Protein AF-A0A9R0RYX0-F1 (afdb_monomer_lite)

Foldseek 3Di:
DDDDDPPDVVPVVPVPPVVVVPDDDDDDDDPDPDDPDDPDDDPDDDDDDDDDDPDDPVPVVVVVVVVVVVVVVVVVVVVLVVLVVPADPPPCPVPPQDSVNSVVRSVVVVVVVVVVVVVVVVVVVVVVVVVPDPDDPQDFDWDWDDPDPPDIDIDTHDDDDDPDDPVVNVVVVVVVVVVVVVVD

Secondary structure (DSSP, 8-state):
--------TTTTTTTTTSTTTSS---------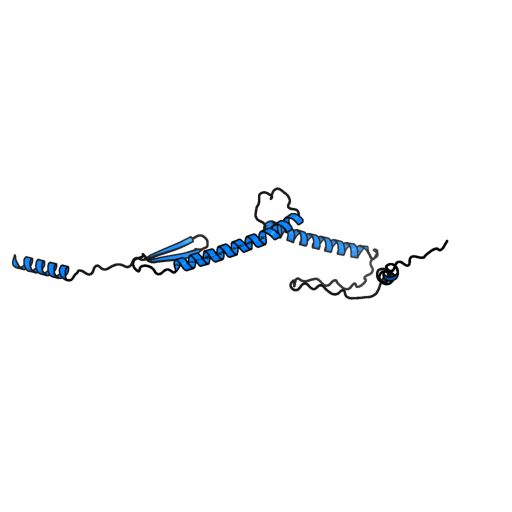---S-------PPPP------SS-TTHHHHHHHHHHHHHHHHHHHHHHHHHHHTS---TTTTS---HHHHHHHHHHHHHHHHHHHHHHHHHHHHHHHHHT----TTSPEEEEEE-SSS-EEEEEE------PPPHHHHHHHHHHHHHHHT--

Radius of gyration: 43.05 Å; chains: 1; bounding box: 119×83×94 Å

InterPro domains:
  IPR011598 Myc-type, basic helix-loop-helix (bHLH) domain [PF00010] (61-114)
  IPR011598 Myc-type, basic helix-loop-helix (bHLH) domain [PS50888] (60-113)
  IPR011598 Myc-type, basic helix-loop-helix (bHLH) domain [SM00353] (66-119)
  IPR015660 Achaete-scute transcription factor-related [PTHR13935] (50-147)
  IPR036638 Helix-loop-helix DNA-binding domain superfamily [G3DSA:4.10.280.10] (57-135)
  IPR036638 Helix-loop-helix DNA-binding domain superfamily [SSF47459] (59-130)

Structure (mmCIF, N/CA/C/O backbone):
data_AF-A0A9R0RYX0-F1
#
_entry.id   AF-A0A9R0RYX0-F1
#
loop_
_atom_site.group_PDB
_atom_site.id
_atom_site.type_symbol
_atom_site.label_atom_id
_atom_site.label_alt_id
_atom_site.label_comp_id
_atom_site.label_asym_id
_atom_site.label_entity_id
_atom_site.label_seq_id
_atom_site.pdbx_PDB_ins_code
_atom_site.Cartn_x
_atom_site.Cartn_y
_atom_site.Cartn_z
_atom_site.occupancy
_atom_site.B_iso_or_equiv
_atom_site.auth_seq_id
_atom_site.auth_comp_id
_atom_site.auth_asym_id
_atom_site.auth_atom_id
_atom_site.pdbx_PDB_model_num
ATOM 1 N N . MET A 1 1 ? 55.960 50.492 -19.011 1.00 41.28 1 MET A N 1
ATOM 2 C CA . MET A 1 1 ? 54.736 49.664 -19.014 1.00 41.28 1 MET A CA 1
ATOM 3 C C . MET A 1 1 ? 55.105 48.362 -18.349 1.00 41.28 1 MET A C 1
ATOM 5 O O . MET A 1 1 ? 55.819 47.564 -18.938 1.00 41.28 1 MET A O 1
ATOM 9 N N . GLU A 1 2 ? 54.746 48.237 -17.078 1.00 40.69 2 GLU A N 1
ATOM 10 C CA . GLU A 1 2 ? 55.125 47.101 -16.244 1.00 40.69 2 GLU A CA 1
ATOM 11 C C . GLU A 1 2 ? 54.042 46.033 -16.394 1.00 40.69 2 GLU A C 1
ATOM 13 O O . GLU A 1 2 ? 52.893 46.254 -16.011 1.00 40.69 2 GLU A O 1
ATOM 18 N N . HIS A 1 3 ? 54.379 44.903 -17.014 1.00 45.31 3 HIS A N 1
ATOM 19 C CA . HIS A 1 3 ? 53.477 43.760 -17.102 1.00 45.31 3 HIS A CA 1
ATOM 20 C C . HIS A 1 3 ? 53.563 42.966 -15.798 1.00 45.31 3 HIS A C 1
ATOM 22 O O . HIS A 1 3 ? 54.451 42.138 -15.609 1.00 45.31 3 HIS A O 1
ATOM 28 N N . GLN A 1 4 ? 52.633 43.253 -14.887 1.00 47.88 4 GLN A N 1
ATOM 29 C CA . GLN A 1 4 ? 52.365 42.429 -13.716 1.00 47.88 4 GLN A CA 1
ATOM 30 C C . GLN A 1 4 ? 51.809 41.078 -14.182 1.00 47.88 4 GLN A C 1
ATOM 32 O O . GLN A 1 4 ? 50.722 41.006 -14.754 1.00 47.88 4 GLN A O 1
ATOM 37 N N . MET A 1 5 ? 52.562 40.005 -13.948 1.00 51.47 5 MET A N 1
ATOM 38 C CA . MET A 1 5 ? 52.057 38.641 -14.073 1.00 51.47 5 MET A CA 1
ATOM 39 C C . MET A 1 5 ? 51.224 38.349 -12.825 1.00 51.47 5 MET A C 1
ATOM 41 O O . MET A 1 5 ? 51.759 38.199 -11.727 1.00 51.47 5 MET A O 1
ATOM 45 N N . PHE A 1 6 ? 49.904 38.333 -12.986 1.00 42.59 6 PHE A N 1
ATOM 46 C CA . PHE A 1 6 ? 48.982 37.851 -11.967 1.00 42.59 6 PHE A CA 1
ATOM 47 C C . PHE A 1 6 ? 49.182 36.337 -11.835 1.00 42.59 6 PHE A C 1
ATOM 49 O O . PHE A 1 6 ? 48.687 35.560 -12.649 1.00 42.59 6 PHE A O 1
ATOM 56 N N . ASN A 1 7 ? 49.976 35.922 -10.845 1.00 53.38 7 ASN A N 1
ATOM 57 C CA . ASN A 1 7 ? 50.070 34.521 -10.457 1.00 53.38 7 ASN A CA 1
ATOM 58 C C . ASN A 1 7 ? 48.759 34.131 -9.778 1.00 53.38 7 ASN A C 1
ATOM 60 O O . ASN A 1 7 ? 48.522 34.469 -8.619 1.00 53.38 7 ASN A O 1
ATOM 64 N N . ASP A 1 8 ? 47.918 33.433 -10.529 1.00 51.06 8 ASP A N 1
ATOM 65 C CA . ASP A 1 8 ? 46.639 32.930 -10.063 1.00 51.06 8 ASP A CA 1
ATOM 66 C C . ASP A 1 8 ? 46.871 31.661 -9.205 1.00 51.06 8 ASP A C 1
ATOM 68 O O . ASP A 1 8 ? 47.335 30.636 -9.731 1.00 51.06 8 ASP A O 1
ATOM 72 N N . PRO A 1 9 ? 46.616 31.702 -7.881 1.00 54.12 9 PRO A N 1
ATOM 73 C CA . PRO A 1 9 ? 46.997 30.644 -6.940 1.00 54.12 9 PRO A CA 1
ATOM 74 C C . PRO A 1 9 ? 46.233 29.326 -7.138 1.00 54.12 9 PRO A C 1
ATOM 76 O O . PRO A 1 9 ? 46.619 28.307 -6.566 1.00 54.12 9 PRO A O 1
ATOM 79 N N . PHE A 1 10 ? 45.182 29.309 -7.962 1.00 45.06 10 PHE A N 1
ATOM 80 C CA . PHE A 1 10 ? 44.429 28.092 -8.277 1.00 45.06 10 PHE A CA 1
ATOM 81 C C . PHE A 1 10 ? 45.037 27.254 -9.413 1.00 45.06 10 PHE A C 1
ATOM 83 O O . PHE A 1 10 ? 44.746 26.063 -9.509 1.00 45.06 10 PHE A O 1
ATOM 90 N N . THR A 1 11 ? 45.915 27.824 -10.244 1.00 48.94 11 THR A N 1
ATOM 91 C CA . THR A 1 11 ? 46.444 27.125 -11.435 1.00 48.94 11 THR A CA 1
ATOM 92 C C . THR A 1 11 ? 47.544 26.115 -11.097 1.00 48.94 11 THR A C 1
ATOM 94 O O . THR A 1 11 ? 47.605 25.044 -11.697 1.00 48.94 11 THR A O 1
ATOM 97 N N . SER A 1 12 ? 48.357 26.389 -10.070 1.00 50.50 12 SER A N 1
ATOM 98 C CA . SER A 1 12 ? 49.410 25.467 -9.611 1.00 50.50 12 SER A CA 1
ATOM 99 C C . SER A 1 12 ? 48.878 24.222 -8.897 1.00 50.50 12 SER A C 1
ATOM 101 O O . SER A 1 12 ? 49.604 23.239 -8.780 1.00 50.50 12 SER A O 1
ATOM 103 N N . SER A 1 13 ? 47.628 24.232 -8.421 1.00 48.66 13 SER A N 1
ATOM 104 C CA . SER A 1 13 ? 47.093 23.135 -7.600 1.00 48.66 13 SER A CA 1
ATOM 105 C C . SER A 1 13 ? 46.387 22.041 -8.408 1.00 48.66 13 SER A C 1
ATOM 107 O O . SER A 1 13 ? 46.170 20.946 -7.898 1.00 48.66 13 SER A O 1
ATOM 109 N N . MET A 1 14 ? 46.050 22.291 -9.680 1.00 46.88 14 MET A N 1
ATOM 110 C CA . MET A 1 14 ? 45.387 21.279 -10.517 1.00 46.88 14 MET A CA 1
ATOM 111 C C . MET A 1 14 ? 46.364 20.404 -11.311 1.00 46.88 14 MET A C 1
ATOM 113 O O . MET A 1 14 ? 46.010 19.308 -11.724 1.00 46.88 14 MET A O 1
ATOM 117 N N . SER A 1 15 ? 47.626 20.808 -11.474 1.00 48.34 15 SER A N 1
ATOM 118 C CA . SER A 1 15 ? 48.524 20.137 -12.426 1.00 48.34 15 SER A CA 1
ATOM 119 C C . SER A 1 15 ? 49.103 18.787 -11.965 1.00 48.34 15 SER A C 1
ATOM 121 O O . SER A 1 15 ? 49.769 18.134 -12.766 1.00 48.34 15 SER A O 1
ATOM 123 N N . SER A 1 16 ? 48.869 18.340 -10.724 1.00 47.84 16 SER A N 1
ATOM 124 C CA . SER A 1 16 ? 49.380 17.041 -10.243 1.00 47.84 16 SER A CA 1
ATOM 125 C C . SER A 1 16 ? 48.327 15.932 -10.152 1.00 47.84 16 SER A C 1
ATOM 127 O O . SER A 1 16 ? 48.709 14.767 -10.147 1.00 47.84 16 SER A O 1
ATOM 129 N N . LEU A 1 17 ? 47.030 16.257 -10.080 1.00 45.34 17 LEU A N 1
ATOM 130 C CA . LEU A 1 17 ? 45.965 15.254 -9.902 1.00 45.34 17 LEU A CA 1
ATOM 131 C C . LEU A 1 17 ? 45.403 14.742 -11.244 1.00 45.34 17 LEU A C 1
ATOM 133 O O . LEU A 1 17 ? 44.879 13.638 -11.329 1.00 45.34 17 LEU A O 1
ATOM 137 N N . GLU A 1 18 ? 45.531 15.527 -12.313 1.00 45.84 18 GLU A N 1
ATOM 138 C CA . GLU A 1 18 ? 44.918 15.222 -13.616 1.00 45.84 18 GLU A CA 1
ATOM 139 C C . GLU A 1 18 ? 45.795 14.266 -14.451 1.00 45.84 18 GLU A C 1
ATOM 141 O O . GLU A 1 18 ? 45.296 13.512 -15.289 1.00 45.84 18 GLU A O 1
ATOM 146 N N . ALA A 1 19 ? 47.112 14.261 -14.200 1.00 47.19 19 ALA A N 1
ATOM 147 C CA . ALA A 1 19 ? 48.083 13.432 -14.918 1.00 47.19 19 ALA A CA 1
ATOM 148 C C . ALA A 1 19 ? 47.943 11.926 -14.608 1.00 47.19 19 ALA A C 1
ATOM 150 O O . ALA A 1 19 ? 48.331 11.093 -15.432 1.00 47.19 19 ALA A O 1
ATOM 151 N N . GLU A 1 20 ? 47.340 11.567 -13.469 1.00 44.31 20 GLU A N 1
ATOM 152 C CA . GLU A 1 20 ? 47.044 10.171 -13.117 1.00 44.31 20 GLU A CA 1
ATOM 153 C C . GLU A 1 20 ? 45.761 9.634 -13.766 1.00 44.31 20 GLU A C 1
ATOM 155 O O . GLU A 1 20 ? 45.603 8.423 -13.894 1.00 44.31 20 GLU A O 1
ATOM 160 N N . ILE A 1 21 ? 44.856 10.498 -14.233 1.00 55.09 21 ILE A N 1
ATOM 161 C CA . ILE A 1 21 ? 43.558 10.059 -14.773 1.00 55.09 21 ILE A CA 1
ATOM 162 C C . ILE A 1 21 ? 43.712 9.469 -16.188 1.00 55.09 21 ILE A C 1
ATOM 164 O O . ILE A 1 21 ? 42.946 8.588 -16.582 1.00 55.09 21 ILE A O 1
ATOM 168 N N . PHE A 1 22 ? 44.722 9.908 -16.949 1.00 46.97 22 PHE A N 1
ATOM 169 C CA . PHE A 1 22 ? 44.919 9.510 -18.351 1.00 46.97 22 PHE A CA 1
ATOM 170 C C . PHE A 1 22 ? 46.076 8.533 -18.607 1.00 46.97 22 PHE A C 1
ATOM 172 O O . PHE A 1 22 ? 46.208 8.045 -19.731 1.00 46.97 22 PHE A O 1
ATOM 179 N N . SER A 1 23 ? 46.876 8.180 -17.597 1.00 45.31 23 SER A N 1
ATOM 180 C CA . SER A 1 23 ? 47.930 7.169 -17.748 1.00 45.31 23 SER A CA 1
ATOM 181 C C . SER A 1 23 ? 47.460 5.826 -17.206 1.00 45.31 23 SER A C 1
ATOM 183 O O . SER A 1 23 ? 47.411 5.589 -16.003 1.00 45.31 23 SER A O 1
ATOM 185 N N . GLY A 1 24 ? 47.091 4.932 -18.121 1.00 50.88 24 GLY A N 1
ATOM 186 C CA . GLY A 1 24 ? 46.691 3.573 -17.791 1.00 50.88 24 GLY A CA 1
ATOM 187 C C . GLY A 1 24 ? 47.757 2.830 -16.985 1.00 50.88 24 GLY A C 1
ATOM 188 O O . GLY A 1 24 ? 48.879 2.649 -17.449 1.00 50.88 24 GLY A O 1
ATOM 189 N N . GLY A 1 25 ? 47.343 2.323 -15.822 1.00 49.47 25 GLY A N 1
ATOM 190 C CA . GLY A 1 25 ? 47.952 1.158 -15.191 1.00 49.47 25 GLY A CA 1
ATOM 191 C C . GLY A 1 25 ? 48.514 1.372 -13.795 1.00 49.47 25 GLY A C 1
ATOM 192 O O . GLY A 1 25 ? 49.714 1.245 -13.648 1.00 49.47 25 GLY A O 1
ATOM 193 N N . HIS A 1 26 ? 47.672 1.558 -12.773 1.00 44.25 26 HIS A N 1
ATOM 194 C CA . HIS A 1 26 ? 47.984 1.124 -11.404 1.00 44.25 26 HIS A CA 1
ATOM 195 C C . HIS A 1 26 ? 46.709 0.624 -10.711 1.00 44.25 26 HIS A C 1
ATOM 197 O O . HIS A 1 26 ? 45.669 1.281 -10.698 1.00 44.25 26 HIS A O 1
ATOM 203 N N . HIS A 1 27 ? 46.782 -0.599 -10.191 1.00 51.25 27 HIS A N 1
ATOM 204 C CA . HIS A 1 27 ? 45.708 -1.274 -9.477 1.00 51.25 27 HIS A CA 1
ATOM 205 C C . HIS A 1 27 ? 45.549 -0.663 -8.080 1.00 51.25 27 HIS A C 1
ATOM 207 O O . HIS A 1 27 ? 46.349 -0.944 -7.194 1.00 51.25 27 HIS A O 1
ATOM 213 N N . HIS A 1 28 ? 44.492 0.119 -7.868 1.00 38.66 28 HIS A N 1
ATOM 214 C CA . HIS A 1 28 ? 44.010 0.474 -6.534 1.00 38.66 28 HIS A CA 1
ATOM 215 C C . HIS A 1 28 ? 42.587 -0.075 -6.372 1.00 38.66 28 HIS A C 1
ATOM 217 O O . HIS A 1 28 ? 41.728 0.227 -7.206 1.00 38.66 28 HIS A O 1
ATOM 223 N N . PRO A 1 29 ? 42.305 -0.906 -5.353 1.00 43.12 29 PRO A N 1
ATOM 224 C CA . PRO A 1 29 ? 40.941 -1.318 -5.075 1.00 43.12 29 PRO A CA 1
ATOM 225 C C . PRO A 1 29 ? 40.184 -0.108 -4.519 1.00 43.12 29 PRO A C 1
ATOM 227 O O . PRO A 1 29 ? 40.604 0.512 -3.543 1.00 43.12 29 PRO A O 1
ATOM 230 N N . ALA A 1 30 ? 39.083 0.250 -5.176 1.00 43.28 30 ALA A N 1
ATOM 231 C CA . ALA A 1 30 ? 38.177 1.287 -4.707 1.00 43.28 30 ALA A CA 1
ATOM 232 C C . ALA A 1 30 ? 37.659 0.942 -3.295 1.00 43.28 30 ALA A C 1
ATOM 234 O O . ALA A 1 30 ? 37.354 -0.227 -3.037 1.00 43.28 30 ALA A O 1
ATOM 235 N N . PRO A 1 31 ? 37.524 1.919 -2.378 1.00 40.12 31 PRO A N 1
ATOM 236 C CA . PRO A 1 31 ? 36.899 1.672 -1.091 1.00 40.12 31 PRO A CA 1
ATOM 237 C C . PRO A 1 31 ? 35.408 1.416 -1.324 1.00 40.12 31 PRO A C 1
ATOM 239 O O . PRO A 1 31 ? 34.649 2.305 -1.711 1.00 40.12 31 PRO A O 1
ATOM 242 N N . SER A 1 32 ? 35.006 0.166 -1.128 1.00 46.47 32 SER A N 1
ATOM 243 C CA . SER A 1 32 ? 33.622 -0.282 -1.179 1.00 46.47 32 SER A CA 1
ATOM 244 C C . SER A 1 32 ? 32.768 0.532 -0.206 1.00 46.47 32 SER A C 1
ATOM 246 O O . SER A 1 32 ? 32.893 0.390 1.009 1.00 46.47 32 SER A O 1
ATOM 248 N N . LEU A 1 33 ? 31.856 1.353 -0.732 1.00 41.62 33 LEU A N 1
ATOM 249 C CA . LEU A 1 33 ? 30.698 1.838 0.019 1.00 41.62 33 LEU A CA 1
ATOM 250 C C . LEU A 1 33 ? 29.750 0.650 0.224 1.00 41.62 33 LEU A C 1
ATOM 252 O O . LEU A 1 33 ? 28.809 0.429 -0.536 1.00 41.62 33 LEU A O 1
ATOM 256 N N . GLN A 1 34 ? 30.072 -0.169 1.221 1.00 38.75 34 GLN A N 1
ATOM 257 C CA . GLN A 1 34 ? 29.279 -1.314 1.634 1.00 38.75 34 GLN A CA 1
ATOM 258 C C . GLN A 1 34 ? 28.070 -0.811 2.429 1.00 38.75 34 GLN A C 1
ATOM 260 O O . GLN A 1 34 ? 28.174 -0.496 3.612 1.00 38.75 34 GLN A O 1
ATOM 265 N N . TRP A 1 35 ? 26.915 -0.728 1.772 1.00 37.59 35 TRP A N 1
ATOM 266 C CA . TRP A 1 35 ? 25.634 -0.642 2.468 1.00 37.59 35 TRP A CA 1
ATOM 267 C C . TRP A 1 35 ? 25.397 -1.972 3.205 1.00 37.59 35 TRP A C 1
ATOM 269 O O . TRP A 1 35 ? 25.430 -3.021 2.557 1.00 37.59 35 TRP A O 1
ATOM 279 N N . PRO A 1 36 ? 25.200 -1.987 4.536 1.00 39.97 36 PRO A N 1
ATOM 280 C CA . PRO A 1 36 ? 24.942 -3.231 5.251 1.00 39.97 36 PRO A CA 1
ATOM 281 C C . PRO A 1 36 ? 23.503 -3.690 4.980 1.00 39.97 36 PRO A C 1
ATOM 283 O O . PRO A 1 36 ? 22.567 -2.971 5.325 1.00 39.97 36 PRO A O 1
ATOM 286 N N . GLY A 1 37 ? 23.325 -4.883 4.399 1.00 45.28 37 GLY A N 1
ATOM 287 C CA . GLY A 1 37 ? 22.037 -5.596 4.432 1.00 45.28 37 GLY A CA 1
ATOM 288 C C . GLY A 1 37 ? 21.393 -5.988 3.098 1.00 45.28 37 GLY A C 1
ATOM 289 O O . GLY A 1 37 ? 20.169 -6.000 3.019 1.00 45.28 37 GLY A O 1
ATOM 290 N N . LEU A 1 38 ? 22.167 -6.312 2.058 1.00 44.72 38 LEU A N 1
ATOM 291 C CA . LEU A 1 38 ? 21.641 -7.054 0.904 1.00 44.72 38 LEU A CA 1
ATOM 292 C C . LEU A 1 38 ? 22.605 -8.173 0.500 1.00 44.72 38 LEU A C 1
ATOM 294 O O . LEU A 1 38 ? 23.417 -8.058 -0.413 1.00 44.72 38 LEU A O 1
ATOM 298 N N . ASP A 1 39 ? 22.506 -9.276 1.223 1.00 52.03 39 ASP A N 1
ATOM 299 C CA . ASP A 1 39 ? 22.948 -10.608 0.826 1.00 52.03 39 ASP A CA 1
ATOM 300 C C . ASP A 1 39 ? 22.077 -11.114 -0.331 1.00 52.03 39 ASP A C 1
ATOM 302 O O . ASP A 1 39 ? 21.159 -11.899 -0.142 1.00 52.03 39 ASP A O 1
ATOM 306 N N . HIS A 1 40 ? 22.327 -10.625 -1.545 1.00 59.97 40 HIS A N 1
ATOM 307 C CA . HIS A 1 40 ? 21.900 -11.292 -2.776 1.00 59.97 40 HIS A CA 1
ATOM 308 C C . HIS A 1 40 ? 23.110 -11.399 -3.699 1.00 59.97 40 HIS A C 1
ATOM 310 O O . HIS A 1 40 ? 23.794 -10.410 -3.964 1.00 59.97 40 HIS A O 1
ATOM 316 N N . ASP A 1 41 ? 23.380 -12.631 -4.121 1.00 48.91 41 ASP A N 1
ATOM 317 C CA . ASP A 1 41 ? 24.526 -13.090 -4.896 1.00 48.91 41 ASP A CA 1
ATOM 318 C C . ASP A 1 41 ? 24.954 -12.108 -5.994 1.00 48.91 41 ASP A C 1
ATOM 320 O O . ASP A 1 41 ? 24.404 -12.084 -7.095 1.00 48.91 41 ASP A O 1
ATOM 324 N N . ILE A 1 42 ? 25.985 -11.311 -5.706 1.00 55.94 42 ILE A N 1
ATOM 325 C CA . ILE A 1 42 ? 26.742 -10.594 -6.729 1.00 55.94 42 ILE A CA 1
ATOM 326 C C . ILE A 1 42 ? 27.628 -11.655 -7.393 1.00 55.94 42 ILE A C 1
ATOM 328 O O . ILE A 1 42 ? 28.559 -12.138 -6.741 1.00 55.94 42 ILE A O 1
ATOM 332 N N . PRO A 1 43 ? 27.405 -12.048 -8.663 1.00 48.53 43 PRO A N 1
ATOM 333 C CA . PRO A 1 43 ? 28.345 -12.926 -9.331 1.00 48.53 43 PRO A CA 1
ATOM 334 C C . PRO A 1 43 ? 29.632 -12.126 -9.523 1.00 48.53 43 PRO A C 1
ATOM 336 O O . PRO A 1 43 ? 29.671 -11.158 -10.287 1.00 48.53 43 PRO A O 1
ATOM 339 N N . ALA A 1 44 ? 30.680 -12.508 -8.794 1.00 54.81 44 ALA A N 1
ATOM 340 C CA . ALA A 1 44 ? 32.020 -11.989 -9.003 1.00 54.81 44 ALA A CA 1
ATOM 341 C C . ALA A 1 44 ? 32.374 -12.129 -10.492 1.00 54.81 44 ALA A C 1
ATOM 343 O O . ALA A 1 44 ? 32.274 -13.216 -11.067 1.00 54.81 44 ALA A O 1
ATOM 344 N N . ALA A 1 45 ? 32.748 -11.019 -11.130 1.00 53.31 45 ALA A N 1
ATOM 345 C CA . ALA A 1 45 ? 33.123 -11.012 -12.537 1.00 53.31 45 ALA A CA 1
ATOM 346 C C . ALA A 1 45 ? 34.262 -12.025 -12.782 1.00 53.31 45 ALA A C 1
ATOM 348 O O . ALA A 1 45 ? 35.242 -12.016 -12.030 1.00 53.31 45 ALA A O 1
ATOM 349 N N . PRO A 1 46 ? 34.180 -12.893 -13.810 1.00 51.56 46 PRO A N 1
ATOM 350 C CA . PRO A 1 46 ? 35.237 -13.858 -14.065 1.00 51.56 46 PRO A CA 1
ATOM 351 C C . PRO A 1 46 ? 36.504 -13.121 -14.510 1.00 51.56 46 PRO A C 1
ATOM 353 O O . PRO A 1 46 ? 36.479 -12.306 -15.437 1.00 51.56 46 PRO A O 1
ATOM 356 N N . ALA A 1 47 ? 37.614 -13.414 -13.829 1.00 52.34 47 ALA A N 1
ATOM 357 C CA . ALA A 1 47 ? 38.944 -12.965 -14.209 1.00 52.34 47 ALA A CA 1
ATOM 358 C C . ALA A 1 47 ? 39.220 -13.361 -15.669 1.00 52.34 47 ALA A C 1
ATOM 360 O O . ALA A 1 47 ? 39.119 -14.529 -16.042 1.00 52.34 47 ALA A O 1
ATOM 361 N N . ALA A 1 48 ? 39.527 -12.366 -16.500 1.00 46.47 48 ALA A N 1
ATOM 362 C CA . ALA A 1 48 ? 39.702 -12.520 -17.935 1.00 46.47 48 ALA A CA 1
ATOM 363 C C . ALA A 1 48 ? 40.896 -13.432 -18.266 1.00 46.47 48 ALA A C 1
ATOM 365 O O . ALA A 1 48 ? 42.051 -13.026 -18.148 1.00 46.47 48 ALA A O 1
ATOM 366 N N . ASN A 1 49 ? 40.624 -14.642 -18.748 1.00 54.00 49 ASN A N 1
ATOM 367 C CA . ASN A 1 49 ? 41.577 -15.449 -19.497 1.00 54.00 49 ASN A CA 1
ATOM 368 C C . ASN A 1 49 ? 41.373 -15.194 -21.001 1.00 54.00 49 ASN A C 1
ATOM 370 O O . ASN A 1 49 ? 40.345 -15.522 -21.589 1.00 54.00 49 ASN A O 1
ATOM 374 N N . ASN A 1 50 ? 42.367 -14.552 -21.620 1.00 53.91 50 ASN A N 1
ATOM 375 C CA . ASN A 1 50 ? 42.403 -14.254 -23.051 1.00 53.91 50 ASN A CA 1
ATOM 376 C C . ASN A 1 50 ? 42.381 -15.552 -23.877 1.00 53.91 50 ASN A C 1
ATOM 378 O O . ASN A 1 50 ? 43.402 -16.226 -24.002 1.00 53.91 50 ASN A O 1
ATOM 382 N N . ALA A 1 51 ? 41.244 -15.849 -24.506 1.00 42.59 51 ALA A N 1
ATOM 383 C CA . ALA A 1 51 ? 41.163 -16.774 -25.628 1.00 42.59 51 ALA A CA 1
ATOM 384 C C . ALA A 1 51 ? 40.960 -15.976 -26.923 1.00 42.59 51 ALA A C 1
ATOM 386 O O . ALA A 1 51 ? 39.942 -15.316 -27.137 1.00 42.59 51 ALA A O 1
ATOM 387 N N . THR A 1 52 ? 41.989 -16.025 -27.761 1.00 53.25 52 THR A N 1
ATOM 388 C CA . THR A 1 52 ? 42.079 -15.477 -29.112 1.00 53.25 52 THR A CA 1
ATOM 389 C C . THR A 1 52 ? 40.873 -15.876 -29.966 1.00 53.25 52 THR A C 1
ATOM 391 O O . THR A 1 52 ? 40.749 -17.023 -30.381 1.00 53.25 52 THR A O 1
ATOM 394 N N . SER A 1 53 ? 40.016 -14.911 -30.296 1.00 46.34 53 SER A N 1
ATOM 395 C CA . SER A 1 53 ? 39.208 -14.959 -31.515 1.00 46.34 53 SER A CA 1
ATOM 396 C C . SER A 1 53 ? 39.145 -13.563 -32.129 1.00 46.34 53 SER A C 1
ATOM 398 O O . SER A 1 53 ? 39.116 -12.543 -31.441 1.00 46.34 53 SER A O 1
ATOM 400 N N . SER A 1 54 ? 39.261 -13.533 -33.448 1.00 51.0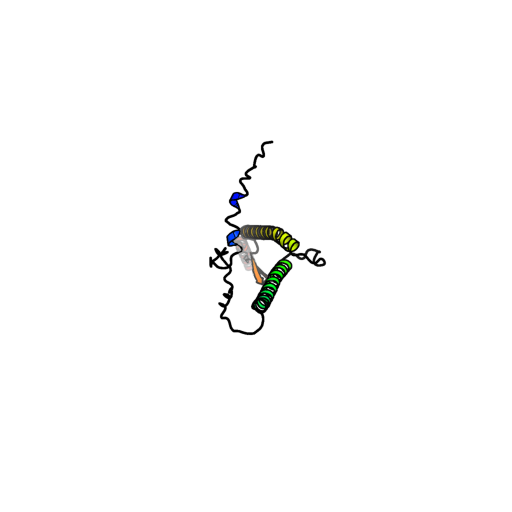6 54 SER A N 1
ATOM 401 C CA . SER A 1 54 ? 39.536 -12.382 -34.303 1.00 51.06 54 SER A CA 1
ATOM 402 C C . SER A 1 54 ? 38.352 -11.413 -34.409 1.00 51.06 54 SER A C 1
ATOM 404 O O . SER A 1 54 ? 37.690 -11.325 -35.440 1.00 51.06 54 SER A O 1
ATOM 406 N N . GLY A 1 55 ? 38.110 -10.655 -33.343 1.00 50.19 55 GLY A N 1
ATOM 407 C CA . GLY A 1 55 ? 37.210 -9.507 -33.304 1.00 50.19 55 GLY A CA 1
ATOM 408 C C . GLY A 1 55 ? 37.695 -8.549 -32.221 1.00 50.19 55 GLY A C 1
ATOM 409 O O . GLY A 1 55 ? 37.917 -8.963 -31.088 1.00 50.19 55 GLY A O 1
ATOM 410 N N . GLY A 1 56 ? 37.938 -7.282 -32.568 1.00 47.75 56 GLY A N 1
ATOM 411 C CA . GLY A 1 56 ? 38.675 -6.340 -31.718 1.00 47.75 56 GLY A CA 1
ATOM 412 C C . GLY A 1 56 ? 38.241 -6.334 -30.232 1.00 47.75 56 GLY A C 1
ATOM 413 O O . GLY A 1 56 ? 37.040 -6.379 -29.943 1.00 47.75 56 GLY A O 1
ATOM 414 N N . PRO A 1 57 ? 39.187 -6.206 -29.277 1.00 55.72 57 PRO A N 1
ATOM 415 C CA . PRO A 1 57 ? 39.008 -6.450 -27.830 1.00 55.72 57 PRO A CA 1
ATOM 416 C C . PRO A 1 57 ? 38.004 -5.534 -27.096 1.00 55.72 57 PRO A C 1
ATOM 418 O O . PRO A 1 57 ? 37.826 -5.641 -25.877 1.00 55.72 57 PRO A O 1
ATOM 421 N N . GLY A 1 58 ? 37.343 -4.625 -27.814 1.00 57.00 58 GLY A N 1
ATOM 422 C CA . GLY A 1 58 ? 36.257 -3.788 -27.313 1.00 57.00 58 GLY A CA 1
ATOM 423 C C . GLY A 1 58 ? 34.851 -4.302 -27.641 1.00 57.00 58 GLY A C 1
ATOM 424 O O . GLY A 1 58 ? 33.916 -3.895 -26.967 1.00 57.00 58 GLY A O 1
ATOM 425 N N . SER A 1 59 ? 34.659 -5.174 -28.639 1.00 56.97 59 SER A N 1
ATOM 426 C CA . SER A 1 59 ? 33.309 -5.544 -29.112 1.00 56.97 59 SER A CA 1
ATOM 427 C C . SER A 1 59 ? 32.600 -6.544 -28.186 1.00 56.97 59 SER A C 1
ATOM 429 O O . SER A 1 59 ? 31.474 -6.306 -27.751 1.00 56.97 59 SER A O 1
ATOM 431 N N . HIS A 1 60 ? 33.290 -7.615 -27.779 1.00 57.03 60 HIS A N 1
ATOM 432 C CA . HIS A 1 60 ? 32.722 -8.642 -26.892 1.00 57.03 60 HIS A CA 1
ATOM 433 C C . HIS A 1 60 ? 32.421 -8.109 -25.480 1.00 57.03 60 HIS A C 1
ATOM 435 O O . HIS A 1 60 ? 31.370 -8.411 -24.918 1.00 57.03 60 HIS A O 1
ATOM 441 N N . ARG A 1 61 ? 33.285 -7.230 -24.945 1.00 65.25 61 ARG A N 1
ATOM 442 C CA . ARG A 1 61 ? 33.037 -6.507 -23.682 1.00 65.25 61 ARG A CA 1
ATOM 443 C C . ARG A 1 61 ? 31.851 -5.543 -23.766 1.00 65.25 61 ARG A C 1
ATOM 445 O O . ARG A 1 61 ? 31.115 -5.396 -22.796 1.00 65.25 61 ARG A O 1
ATOM 452 N N . L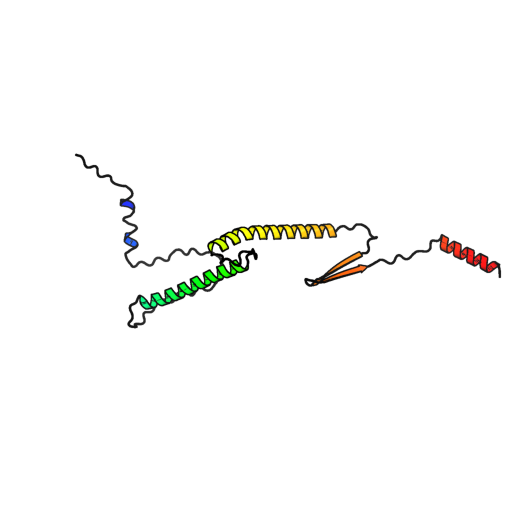YS A 1 62 ? 31.633 -4.898 -24.917 1.00 69.06 62 LYS A N 1
ATOM 453 C CA . LYS A 1 62 ? 30.473 -4.014 -25.129 1.00 69.06 62 LYS A CA 1
ATOM 454 C C . LYS A 1 62 ? 29.155 -4.788 -25.123 1.00 69.06 62 LYS A C 1
ATOM 456 O O . LYS A 1 62 ? 28.173 -4.290 -24.579 1.00 69.06 62 LYS A O 1
ATOM 461 N N . MET A 1 63 ? 29.123 -5.996 -25.691 1.00 69.25 63 MET A N 1
ATOM 462 C CA . MET A 1 63 ? 27.911 -6.825 -25.688 1.00 69.25 63 MET A CA 1
ATOM 463 C C . MET A 1 63 ? 27.534 -7.299 -24.279 1.00 69.25 63 MET A C 1
ATOM 465 O O . MET A 1 63 ? 26.370 -7.166 -23.902 1.00 69.25 63 MET A O 1
ATOM 469 N N . SER A 1 64 ? 28.495 -7.774 -23.478 1.00 84.50 64 SER A N 1
ATOM 470 C CA . SER A 1 64 ? 28.226 -8.201 -22.096 1.00 84.50 64 SER A CA 1
ATOM 471 C C . SER A 1 64 ? 27.812 -7.035 -21.193 1.00 84.50 64 SER A C 1
ATOM 473 O O . SER A 1 64 ? 26.828 -7.149 -20.466 1.00 84.50 64 SER A O 1
ATOM 475 N N . HIS A 1 65 ? 28.474 -5.879 -21.309 1.00 93.56 65 HIS A N 1
ATOM 476 C CA . HIS A 1 65 ? 28.072 -4.662 -20.598 1.00 93.56 65 HIS A CA 1
ATOM 477 C C . HIS A 1 65 ? 26.659 -4.207 -20.997 1.00 93.56 65 HIS A C 1
ATOM 479 O O . HIS A 1 65 ? 25.874 -3.775 -20.159 1.00 93.56 65 HIS A O 1
ATOM 485 N N . SER A 1 66 ? 26.305 -4.297 -22.283 1.00 93.62 66 SER A N 1
ATOM 486 C CA . SER A 1 66 ? 24.972 -3.917 -22.762 1.00 93.62 66 SER A CA 1
ATOM 487 C C . SER A 1 66 ? 23.869 -4.851 -22.256 1.00 93.62 66 SER A C 1
ATOM 489 O O . SER A 1 66 ? 22.757 -4.384 -22.018 1.00 93.62 66 SER A O 1
ATOM 491 N N . ALA A 1 67 ? 24.150 -6.147 -22.103 1.00 93.94 67 ALA A N 1
ATOM 492 C CA . ALA A 1 67 ? 23.220 -7.096 -21.493 1.00 93.94 67 ALA A CA 1
ATOM 493 C C . ALA A 1 67 ? 23.018 -6.782 -20.004 1.00 93.94 67 ALA A C 1
ATOM 495 O O . ALA A 1 67 ? 21.888 -6.553 -19.584 1.00 93.94 67 ALA A O 1
ATOM 496 N N . TYR A 1 68 ? 24.117 -6.635 -19.260 1.00 95.25 68 TYR A N 1
ATOM 497 C CA . TYR A 1 68 ? 24.085 -6.278 -17.842 1.00 95.25 68 TYR A CA 1
ATOM 498 C C . TYR A 1 68 ? 23.306 -4.980 -17.576 1.00 95.25 68 TYR A C 1
ATOM 500 O O . TYR A 1 68 ? 22.433 -4.933 -16.715 1.00 95.25 68 TYR A O 1
ATOM 508 N N . GLU A 1 69 ? 23.552 -3.932 -18.365 1.00 96.44 69 GLU A N 1
ATOM 509 C CA . GLU A 1 69 ? 22.834 -2.659 -18.244 1.00 96.44 69 GLU A CA 1
ATOM 510 C C . GLU A 1 69 ? 21.331 -2.801 -18.549 1.00 96.44 69 GLU A C 1
ATOM 512 O O . GLU A 1 69 ? 20.499 -2.153 -17.912 1.00 96.44 69 GLU A O 1
ATOM 517 N N . ARG A 1 70 ? 20.944 -3.659 -19.506 1.00 96.44 70 ARG A N 1
ATOM 518 C CA . ARG A 1 70 ? 19.522 -3.948 -19.760 1.00 96.44 70 ARG A CA 1
ATOM 519 C C . ARG A 1 70 ? 18.875 -4.645 -18.569 1.00 96.44 70 ARG A C 1
ATOM 521 O O . ARG A 1 70 ? 17.770 -4.257 -18.192 1.00 96.44 70 ARG A O 1
ATOM 528 N N . ASP A 1 71 ? 19.554 -5.623 -17.982 1.00 96.88 71 ASP A N 1
ATOM 529 C CA . ASP A 1 71 ? 19.055 -6.347 -16.813 1.00 96.88 71 ASP A CA 1
ATOM 530 C C . ASP A 1 71 ? 18.957 -5.431 -15.590 1.00 96.88 71 ASP A C 1
ATOM 532 O O . ASP A 1 71 ? 17.965 -5.478 -14.866 1.00 96.88 71 ASP A O 1
ATOM 536 N N . SER A 1 72 ? 19.920 -4.526 -15.404 1.00 97.00 72 SER A N 1
ATOM 537 C CA . SER A 1 72 ? 19.861 -3.498 -14.361 1.00 97.00 72 SER A CA 1
ATOM 538 C C . SER A 1 72 ? 18.649 -2.570 -14.543 1.00 97.00 72 SER A C 1
ATOM 540 O O . SER A 1 72 ? 17.867 -2.373 -13.611 1.00 97.00 72 SER A O 1
ATOM 542 N N . ARG A 1 73 ? 18.400 -2.070 -15.766 1.00 97.38 73 ARG A N 1
ATOM 543 C CA . ARG A 1 73 ? 17.200 -1.260 -16.069 1.00 97.38 73 ARG A CA 1
ATOM 544 C C . ARG A 1 73 ? 15.903 -2.032 -15.867 1.00 97.38 73 ARG A C 1
ATOM 546 O O . ARG A 1 73 ? 14.906 -1.444 -15.450 1.00 97.38 73 ARG A O 1
ATOM 553 N N . LYS A 1 74 ? 15.898 -3.330 -16.180 1.00 97.56 74 LYS A N 1
ATOM 554 C CA . LYS A 1 74 ? 14.746 -4.206 -15.954 1.00 97.56 74 LYS A CA 1
ATOM 555 C C . LYS A 1 74 ? 14.431 -4.300 -14.459 1.00 97.56 74 LYS A C 1
ATOM 557 O O . LYS A 1 74 ? 13.291 -4.034 -14.093 1.00 97.56 74 LYS A O 1
ATOM 562 N N . GLN A 1 75 ? 15.433 -4.574 -13.622 1.00 97.38 75 GLN A N 1
ATOM 563 C CA . GLN A 1 75 ? 15.291 -4.629 -12.160 1.00 97.38 75 GLN A CA 1
ATOM 564 C C . GLN A 1 75 ? 14.799 -3.295 -11.582 1.00 97.38 75 GLN A C 1
ATOM 566 O O . GLN A 1 75 ? 13.855 -3.255 -10.796 1.00 97.38 75 GLN A O 1
ATOM 571 N N . LEU A 1 76 ? 15.364 -2.172 -12.038 1.00 96.44 76 LEU A N 1
ATOM 572 C CA . LEU A 1 76 ? 14.925 -0.848 -11.597 1.00 96.44 76 LEU A CA 1
ATOM 573 C C . LEU A 1 76 ? 13.451 -0.576 -11.949 1.00 96.44 76 LEU A C 1
ATOM 575 O O . LEU A 1 76 ? 12.688 -0.070 -11.125 1.00 96.44 76 LEU A O 1
ATOM 579 N N . ASN A 1 77 ? 13.030 -0.920 -13.168 1.00 95.88 77 ASN A N 1
ATOM 580 C CA . ASN A 1 77 ? 11.641 -0.749 -13.596 1.00 95.88 77 ASN A CA 1
ATOM 581 C C . ASN A 1 77 ? 10.676 -1.683 -12.853 1.00 95.88 77 ASN A C 1
ATOM 583 O O . ASN A 1 77 ? 9.527 -1.306 -12.614 1.00 95.88 77 ASN A O 1
ATOM 587 N N . GLU A 1 78 ? 11.128 -2.876 -12.473 1.00 96.31 78 GLU A N 1
ATOM 588 C CA . GLU A 1 78 ? 10.372 -3.799 -11.629 1.00 96.31 78 GLU A CA 1
ATOM 589 C C . GLU A 1 78 ? 10.135 -3.201 -10.240 1.00 96.31 78 GLU A C 1
ATOM 591 O O . GLU A 1 78 ? 8.994 -3.150 -9.784 1.00 96.31 78 GLU A O 1
ATOM 596 N N . HIS A 1 79 ? 11.160 -2.615 -9.616 1.00 95.69 79 HIS A N 1
ATOM 597 C CA . HIS A 1 79 ? 10.993 -1.905 -8.347 1.00 95.69 79 HIS A CA 1
ATOM 598 C C . HIS A 1 79 ? 9.981 -0.757 -8.445 1.00 95.69 79 HIS A C 1
ATOM 600 O O . HIS A 1 79 ? 9.100 -0.645 -7.593 1.00 95.69 79 HIS A O 1
ATOM 606 N N . TYR A 1 80 ? 10.035 0.063 -9.500 1.00 94.25 80 TYR A N 1
ATOM 607 C CA . TYR A 1 80 ? 9.029 1.113 -9.703 1.00 94.25 80 TYR A CA 1
ATOM 608 C C . TYR A 1 80 ? 7.619 0.560 -9.941 1.00 94.25 80 TYR A C 1
ATOM 610 O O . TYR A 1 80 ? 6.645 1.170 -9.497 1.00 94.25 80 TYR A O 1
ATOM 618 N N . SER A 1 81 ? 7.500 -0.586 -10.614 1.00 91.44 81 SER A N 1
ATOM 619 C CA . SER A 1 81 ? 6.215 -1.259 -10.833 1.00 91.44 81 SER A CA 1
ATOM 620 C C . SER A 1 81 ? 5.624 -1.760 -9.513 1.00 91.44 81 SER A C 1
ATOM 622 O O . SER A 1 81 ? 4.456 -1.491 -9.239 1.00 91.44 81 SER A O 1
ATOM 624 N N . ASN A 1 82 ? 6.449 -2.371 -8.658 1.00 93.81 82 ASN A N 1
ATOM 625 C CA . ASN A 1 82 ? 6.049 -2.827 -7.326 1.00 93.81 82 ASN A CA 1
ATOM 626 C C . ASN A 1 82 ? 5.651 -1.655 -6.420 1.00 93.81 82 ASN A C 1
ATOM 628 O O . ASN A 1 82 ? 4.626 -1.703 -5.747 1.00 93.81 82 ASN A O 1
ATOM 632 N N . LEU A 1 83 ? 6.418 -0.560 -6.433 1.00 93.38 83 LEU A N 1
ATOM 633 C CA . LEU A 1 83 ? 6.049 0.647 -5.689 1.00 93.38 83 LEU A CA 1
ATOM 634 C C . LEU A 1 83 ? 4.704 1.205 -6.162 1.00 93.38 83 LEU A C 1
ATOM 636 O O . LEU A 1 83 ? 3.890 1.618 -5.344 1.00 93.38 83 LEU A O 1
ATOM 640 N N . ARG A 1 84 ? 4.446 1.196 -7.473 1.00 91.00 84 ARG A N 1
ATOM 641 C CA . ARG A 1 84 ? 3.185 1.682 -8.035 1.00 91.00 84 ARG A CA 1
ATOM 642 C C . ARG A 1 84 ? 1.986 0.837 -7.608 1.00 91.00 84 ARG A C 1
ATOM 644 O O . ARG A 1 84 ? 0.941 1.423 -7.358 1.00 91.00 84 ARG A O 1
ATOM 651 N N . SER A 1 85 ? 2.123 -0.486 -7.521 1.00 90.56 85 SER A N 1
ATOM 652 C CA . SER A 1 85 ? 1.026 -1.374 -7.106 1.00 90.56 85 SER A CA 1
ATOM 653 C C . SER A 1 85 ? 0.674 -1.282 -5.620 1.00 90.56 85 SER A C 1
ATOM 655 O O . SER A 1 85 ? -0.388 -1.743 -5.227 1.00 90.56 85 SER A O 1
ATOM 657 N N . LEU A 1 86 ? 1.568 -0.732 -4.792 1.00 92.62 86 LEU A N 1
ATOM 658 C CA . LEU A 1 86 ? 1.342 -0.546 -3.353 1.00 92.62 86 LEU A CA 1
ATOM 659 C C . LEU A 1 86 ? 0.729 0.817 -3.009 1.00 92.62 86 LEU A C 1
ATOM 661 O O . LEU A 1 86 ? 0.345 1.045 -1.863 1.00 92.62 86 LEU A O 1
ATOM 665 N N . LEU A 1 87 ? 0.688 1.742 -3.970 1.00 90.62 87 LEU A N 1
ATOM 666 C CA . LEU A 1 87 ? 0.071 3.047 -3.774 1.00 90.62 87 LEU A CA 1
ATOM 667 C C . LEU A 1 87 ? -1.454 2.936 -3.886 1.00 90.62 87 LEU A C 1
ATOM 669 O O . LEU A 1 87 ? -1.941 2.116 -4.663 1.00 90.62 87 LEU A O 1
ATOM 673 N N . PRO A 1 88 ? -2.204 3.771 -3.146 1.00 89.25 88 PRO A N 1
ATOM 674 C CA . PRO A 1 88 ? -3.654 3.761 -3.197 1.00 89.25 88 PRO A CA 1
ATOM 675 C C . PRO A 1 88 ? -4.157 4.086 -4.600 1.00 89.25 88 PRO A C 1
ATOM 677 O O . PRO A 1 88 ? -3.532 4.834 -5.366 1.00 89.25 88 PRO A O 1
ATOM 680 N N . ASP A 1 89 ? -5.321 3.518 -4.903 1.00 74.25 89 ASP A N 1
ATOM 681 C CA . ASP A 1 89 ? -5.968 3.593 -6.198 1.00 74.25 89 ASP A CA 1
ATOM 682 C C . ASP A 1 89 ? -6.627 4.963 -6.461 1.00 74.25 89 ASP A C 1
ATOM 684 O O . ASP A 1 89 ? -7.786 5.044 -6.853 1.00 74.25 89 ASP A O 1
ATOM 688 N N . ASP A 1 90 ? -5.908 6.062 -6.244 1.00 63.38 90 ASP A N 1
ATOM 689 C CA . ASP A 1 90 ? -6.408 7.391 -6.590 1.00 63.38 90 ASP A CA 1
ATOM 690 C C . ASP A 1 90 ? -6.639 7.487 -8.110 1.00 63.38 90 ASP A C 1
ATOM 692 O O . ASP A 1 90 ? -5.856 6.922 -8.879 1.00 63.38 90 ASP A O 1
ATOM 696 N N . ASP A 1 91 ? -7.659 8.258 -8.527 1.00 54.69 91 ASP A N 1
ATOM 697 C CA . ASP A 1 91 ? -8.235 8.540 -9.875 1.00 54.69 91 ASP A CA 1
ATOM 698 C C . ASP A 1 91 ? -7.262 8.738 -11.075 1.00 54.69 91 ASP A C 1
ATOM 700 O O . ASP A 1 91 ? -7.643 9.014 -12.215 1.00 54.69 91 ASP A O 1
ATOM 704 N N . HIS A 1 92 ? -5.962 8.605 -10.853 1.00 54.94 92 HIS A N 1
ATOM 705 C CA . HIS A 1 92 ? -4.869 8.800 -11.786 1.00 54.94 92 HIS A CA 1
ATOM 706 C C . HIS A 1 92 ? -4.309 7.521 -12.419 1.00 54.94 92 HIS A C 1
ATOM 708 O O . HIS A 1 92 ? -3.317 7.622 -13.142 1.00 54.94 92 HIS A O 1
ATOM 714 N N . HIS A 1 93 ? -4.922 6.345 -12.241 1.00 57.66 93 HIS A N 1
ATOM 715 C CA . HIS A 1 93 ? -4.543 5.122 -12.984 1.00 57.66 93 HIS A CA 1
ATOM 716 C C . HIS A 1 93 ? -4.505 5.309 -14.495 1.00 57.66 93 HIS A C 1
ATOM 718 O O . HIS A 1 93 ? -3.725 4.666 -15.197 1.00 57.66 93 HIS A O 1
ATOM 724 N N . THR A 1 94 ? -5.315 6.246 -14.981 1.00 54.88 94 THR A N 1
ATOM 725 C CA . THR A 1 94 ? -5.418 6.639 -16.385 1.00 54.88 94 THR A CA 1
ATOM 726 C C . THR A 1 94 ? -4.181 7.390 -16.887 1.00 54.88 94 THR A C 1
ATOM 728 O O . THR A 1 94 ? -3.860 7.321 -18.075 1.00 54.88 94 THR A O 1
ATOM 731 N N . ARG A 1 95 ? -3.422 8.065 -16.007 1.00 64.69 95 ARG A N 1
ATOM 732 C CA . ARG A 1 95 ? -2.167 8.740 -16.361 1.00 64.69 95 ARG A CA 1
ATOM 733 C C . ARG A 1 95 ? -0.990 7.852 -15.966 1.00 64.69 95 ARG A C 1
ATOM 735 O O . ARG A 1 95 ? -0.849 7.417 -14.826 1.00 64.69 95 ARG A O 1
ATOM 742 N N . LYS A 1 96 ? -0.088 7.578 -16.912 1.00 72.06 96 LYS A N 1
ATOM 743 C CA . LYS A 1 96 ? 1.171 6.878 -16.616 1.00 72.06 96 LYS A CA 1
ATOM 744 C C . LYS A 1 96 ? 1.946 7.678 -15.555 1.00 72.06 96 LYS A C 1
ATOM 746 O O . LYS A 1 96 ? 2.503 8.725 -15.871 1.00 72.06 96 LYS A O 1
ATOM 751 N N . LEU A 1 97 ? 1.960 7.203 -14.306 1.00 75.50 97 LEU A N 1
ATOM 752 C CA . LEU A 1 97 ? 2.815 7.742 -13.253 1.00 75.50 97 LEU A CA 1
ATOM 753 C C . LEU A 1 97 ? 4.268 7.593 -13.702 1.00 75.50 97 LEU A C 1
ATOM 755 O O . LEU A 1 97 ? 4.710 6.488 -14.015 1.00 75.50 97 LEU A O 1
ATOM 759 N N . ASN A 1 98 ? 4.976 8.716 -13.784 1.00 88.88 98 ASN A N 1
ATOM 760 C CA . ASN A 1 98 ? 6.411 8.720 -14.036 1.00 88.88 98 ASN A CA 1
ATOM 761 C C . ASN A 1 98 ? 7.172 8.398 -12.736 1.00 88.88 98 ASN A C 1
ATOM 763 O O . ASN A 1 98 ? 6.643 8.594 -11.638 1.00 88.88 98 ASN A O 1
ATOM 767 N N . ASN A 1 99 ? 8.415 7.926 -12.859 1.00 90.75 99 ASN A N 1
ATOM 768 C CA . ASN A 1 99 ? 9.230 7.508 -11.712 1.00 90.75 99 ASN A CA 1
ATOM 769 C C . ASN A 1 99 ? 9.334 8.590 -10.607 1.00 90.75 99 ASN A C 1
ATOM 771 O O . ASN A 1 99 ? 9.111 8.251 -9.445 1.00 90.75 99 ASN A O 1
ATOM 775 N N . PRO A 1 100 ? 9.553 9.890 -10.912 1.00 92.25 100 PRO A N 1
ATOM 776 C CA . PRO A 1 100 ? 9.567 10.941 -9.885 1.00 92.25 100 PRO A CA 1
ATOM 777 C C . PRO A 1 100 ? 8.245 11.095 -9.121 1.00 92.25 100 PRO A C 1
ATOM 779 O O . PRO A 1 100 ? 8.243 11.349 -7.915 1.00 92.25 100 PRO A O 1
ATOM 782 N N . THR A 1 101 ? 7.110 10.928 -9.807 1.00 90.94 101 THR A N 1
ATOM 783 C CA . THR A 1 101 ? 5.783 11.005 -9.181 1.00 90.94 101 THR A CA 1
ATOM 784 C C . THR A 1 101 ? 5.559 9.828 -8.241 1.00 90.94 101 THR A C 1
ATOM 786 O O . THR A 1 101 ? 5.028 10.030 -7.152 1.00 90.94 101 THR A O 1
ATOM 789 N N . ILE A 1 102 ? 5.984 8.619 -8.631 1.00 92.50 102 ILE A N 1
ATOM 790 C CA . ILE A 1 102 ? 5.888 7.421 -7.782 1.00 92.50 102 ILE A CA 1
ATOM 791 C C . ILE A 1 102 ? 6.637 7.663 -6.468 1.00 92.50 102 ILE A C 1
ATOM 793 O O . ILE A 1 102 ? 6.039 7.564 -5.401 1.00 92.50 102 ILE A O 1
ATOM 797 N N . VAL A 1 103 ? 7.906 8.077 -6.541 1.00 94.75 103 VAL A N 1
ATOM 798 C CA . VAL A 1 103 ? 8.729 8.340 -5.346 1.00 94.75 103 VAL A CA 1
ATOM 799 C C . VAL A 1 103 ? 8.103 9.426 -4.468 1.00 94.75 103 VAL A C 1
ATOM 801 O O . VAL A 1 103 ? 7.982 9.256 -3.258 1.00 94.75 103 VAL A O 1
ATOM 804 N N . SER A 1 104 ? 7.630 10.515 -5.080 1.00 93.38 104 SER A N 1
ATOM 805 C CA . SER A 1 104 ? 6.991 11.623 -4.359 1.00 93.38 104 SER A CA 1
ATOM 806 C C . SER A 1 104 ? 5.727 11.198 -3.602 1.00 93.38 104 SER A C 1
ATOM 808 O O . SER A 1 104 ? 5.436 11.751 -2.544 1.00 93.38 104 SER A O 1
ATOM 810 N N . ARG A 1 105 ? 4.962 10.235 -4.134 1.00 91.94 105 ARG A N 1
ATOM 811 C CA . ARG A 1 105 ? 3.777 9.678 -3.465 1.00 91.94 105 ARG A CA 1
ATOM 812 C C . ARG A 1 105 ? 4.156 8.743 -2.327 1.00 91.94 105 ARG A C 1
ATOM 814 O O . ARG A 1 105 ? 3.616 8.894 -1.241 1.00 91.94 105 ARG A O 1
ATOM 821 N N . VAL A 1 106 ? 5.113 7.842 -2.546 1.00 94.50 106 VAL A N 1
ATOM 822 C CA . VAL A 1 106 ? 5.585 6.902 -1.512 1.0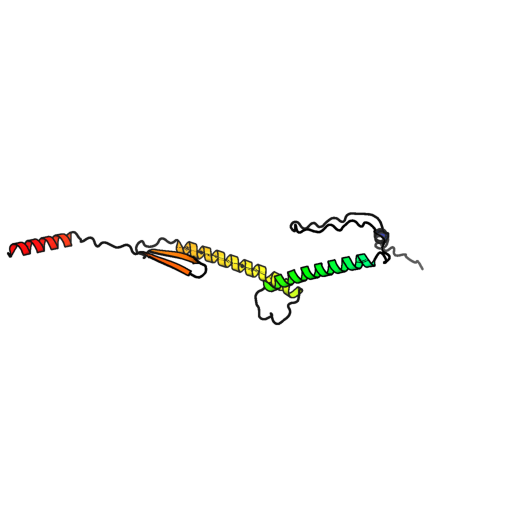0 94.50 106 VAL A CA 1
ATOM 823 C C . VAL A 1 106 ? 6.061 7.650 -0.264 1.00 94.50 106 VAL A C 1
ATOM 825 O O . VAL A 1 106 ? 5.678 7.291 0.846 1.00 94.50 106 VAL A O 1
ATOM 828 N N . ILE A 1 107 ? 6.815 8.741 -0.441 1.00 96.25 107 ILE A N 1
ATOM 829 C CA . ILE A 1 107 ? 7.301 9.573 0.673 1.00 96.25 107 ILE A CA 1
ATOM 830 C C . ILE A 1 107 ? 6.149 10.163 1.503 1.00 96.25 107 ILE A C 1
ATOM 832 O O . ILE A 1 107 ? 6.289 10.316 2.713 1.00 96.25 107 ILE A O 1
ATOM 836 N N . LYS A 1 108 ? 5.013 10.489 0.876 1.00 94.88 108 LYS A N 1
ATOM 837 C CA . LYS A 1 108 ? 3.824 11.008 1.572 1.00 94.88 108 LYS A CA 1
ATOM 838 C C . LYS A 1 108 ? 2.998 9.900 2.219 1.00 94.88 108 LYS A C 1
ATOM 840 O O . LYS A 1 108 ? 2.517 10.070 3.331 1.00 94.88 108 LYS A O 1
ATOM 845 N N . TYR A 1 109 ? 2.884 8.766 1.536 1.00 96.00 109 TYR A N 1
ATOM 846 C CA . TYR A 1 109 ? 2.004 7.679 1.939 1.00 96.00 109 TYR A CA 1
ATOM 847 C C . TYR A 1 109 ? 2.525 6.898 3.153 1.00 96.00 109 TYR A C 1
ATOM 849 O O . TYR A 1 109 ? 1.738 6.470 3.990 1.00 96.00 109 TYR A O 1
ATOM 857 N N . ILE A 1 110 ? 3.848 6.751 3.311 1.00 97.06 110 ILE A N 1
ATOM 858 C CA . ILE A 1 110 ? 4.428 6.043 4.468 1.00 97.06 110 ILE A CA 1
ATOM 859 C C . ILE A 1 110 ? 4.004 6.689 5.810 1.00 97.06 110 ILE A C 1
ATOM 861 O O . ILE A 1 110 ? 3.477 5.967 6.657 1.00 97.06 110 ILE A O 1
ATOM 865 N N . PRO A 1 111 ? 4.157 8.014 6.028 1.00 97.88 111 PRO A N 1
ATOM 866 C CA . PRO A 1 111 ? 3.657 8.668 7.242 1.00 97.88 111 PRO A CA 1
ATOM 867 C C . PRO A 1 111 ? 2.142 8.551 7.450 1.00 97.88 111 PRO A C 1
ATOM 869 O O . PRO A 1 111 ? 1.681 8.451 8.587 1.00 97.88 111 PRO A O 1
ATOM 872 N N . GLU A 1 112 ? 1.357 8.579 6.370 1.00 96.50 112 GLU A N 1
ATOM 873 C CA . GLU A 1 112 ? -0.101 8.413 6.434 1.00 96.50 112 GLU A CA 1
ATOM 874 C C . GLU A 1 112 ? -0.469 7.020 6.960 1.00 96.50 112 GLU A C 1
ATOM 876 O O . GLU A 1 112 ? -1.243 6.915 7.915 1.00 96.50 112 GLU A O 1
ATOM 881 N N . LEU A 1 113 ? 0.166 5.972 6.422 1.00 96.94 113 LEU A N 1
ATOM 882 C CA . LEU A 1 113 ? 0.007 4.594 6.889 1.00 96.94 113 LEU A CA 1
ATOM 883 C C . LEU A 1 113 ? 0.432 4.415 8.350 1.00 96.94 113 LEU A C 1
ATOM 885 O O . LEU A 1 113 ? -0.270 3.764 9.119 1.00 96.94 113 LEU A O 1
ATOM 889 N N . GLN A 1 114 ? 1.559 5.005 8.757 1.00 98.19 114 GLN A N 1
ATOM 890 C CA . GLN A 1 114 ? 2.022 4.942 10.150 1.00 98.19 114 GLN A CA 1
ATOM 891 C C . GLN A 1 114 ? 0.981 5.531 11.109 1.00 98.19 114 GLN A C 1
ATOM 893 O O . GLN A 1 114 ? 0.613 4.904 12.101 1.00 98.19 114 GLN A O 1
ATOM 898 N N . LYS A 1 115 ? 0.431 6.700 10.767 1.00 98.06 115 LYS A N 1
ATOM 899 C CA . LYS A 1 115 ? -0.615 7.353 11.560 1.00 98.06 115 LYS A CA 1
ATOM 900 C C . LYS A 1 115 ? -1.893 6.513 11.648 1.00 98.06 115 LYS A C 1
ATOM 902 O O . LYS A 1 115 ? -2.559 6.522 12.685 1.00 98.06 115 LYS A O 1
ATOM 907 N N . GLU A 1 116 ? -2.265 5.829 10.570 1.00 97.12 116 GLU A N 1
ATOM 908 C CA . GLU A 1 116 ? -3.426 4.940 10.561 1.00 97.12 116 GLU A CA 1
ATOM 909 C C . GLU A 1 116 ? -3.228 3.747 11.502 1.00 97.12 116 GLU A C 1
ATOM 911 O O . GLU A 1 116 ? -4.101 3.471 12.329 1.00 97.12 116 GLU A O 1
ATOM 916 N N . VAL A 1 117 ? -2.061 3.099 11.444 1.00 98.25 117 VAL A N 1
ATOM 917 C CA . VAL A 1 117 ? -1.704 1.981 12.331 1.00 98.25 117 VAL A CA 1
ATOM 918 C C . VAL A 1 117 ? -1.752 2.406 13.801 1.00 98.25 117 VAL A C 1
ATOM 920 O O . VAL A 1 117 ? -2.433 1.753 14.595 1.00 98.25 117 VAL A O 1
ATOM 923 N N . ASP A 1 118 ? -1.139 3.537 14.154 1.00 98.19 118 ASP A N 1
ATOM 924 C CA . ASP A 1 118 ? -1.164 4.075 15.522 1.00 98.19 118 ASP A CA 1
ATOM 925 C C . ASP A 1 118 ? -2.599 4.358 16.000 1.00 98.19 118 ASP A C 1
ATOM 927 O O . ASP A 1 118 ? -2.986 4.069 17.140 1.00 98.19 118 ASP A O 1
ATOM 931 N N . GLY A 1 119 ? -3.427 4.924 15.116 1.00 97.75 119 GLY A N 1
ATOM 932 C CA . GLY A 1 119 ? -4.834 5.200 15.392 1.00 97.75 119 GLY A CA 1
ATOM 933 C C . GLY A 1 119 ? -5.638 3.927 15.659 1.00 97.75 119 GLY A C 1
ATOM 934 O O . GLY A 1 119 ? -6.435 3.879 16.605 1.00 97.75 119 GLY A O 1
ATOM 935 N N . LEU A 1 120 ? -5.415 2.887 14.854 1.00 97.62 120 LEU A N 1
ATOM 936 C CA . LEU A 1 120 ? -6.053 1.581 15.009 1.00 97.62 120 LEU A CA 1
ATOM 937 C C . LEU A 1 120 ? -5.601 0.875 16.289 1.00 97.62 120 LEU A C 1
ATOM 939 O O . LEU A 1 120 ? -6.441 0.325 17.005 1.00 97.62 120 LEU A O 1
ATOM 943 N N . GLU A 1 121 ? -4.316 0.936 16.631 1.00 96.94 121 GLU A N 1
ATOM 944 C CA . GLU A 1 121 ? -3.793 0.352 17.865 1.00 96.94 121 GLU A CA 1
ATOM 945 C C . GLU A 1 121 ? -4.391 1.021 19.108 1.00 96.94 121 GLU A C 1
ATOM 947 O O . GLU A 1 121 ? -4.909 0.342 20.002 1.00 96.94 121 GLU A O 1
ATOM 952 N N . LYS A 1 122 ? -4.446 2.356 19.120 1.00 96.75 122 LYS A N 1
ATOM 953 C CA . LYS A 1 122 ? -5.088 3.120 20.194 1.00 96.75 122 LYS A CA 1
ATOM 954 C C . LYS A 1 122 ? -6.583 2.806 20.308 1.00 96.75 122 LYS A C 1
ATOM 956 O O . LYS A 1 122 ? -7.123 2.733 21.416 1.00 96.75 122 LYS A O 1
ATOM 961 N N . LYS A 1 123 ? -7.276 2.625 19.179 1.00 95.50 123 LYS A N 1
ATOM 962 C CA . LYS A 1 123 ? -8.696 2.237 19.157 1.00 95.50 123 LYS A CA 1
ATOM 963 C C . LYS A 1 123 ? -8.894 0.829 19.723 1.00 95.50 123 LYS A C 1
ATOM 965 O O . LYS A 1 123 ? -9.797 0.636 20.537 1.00 95.50 123 LYS A O 1
ATOM 970 N N . LYS A 1 124 ? -8.035 -0.127 19.351 1.00 95.00 124 LYS A N 1
ATOM 971 C CA . LYS A 1 124 ? -8.023 -1.492 19.901 1.00 95.00 124 LYS A CA 1
ATOM 972 C C . LYS A 1 124 ? -7.874 -1.462 21.424 1.00 95.00 124 LYS A C 1
ATOM 974 O O . LYS A 1 124 ? -8.681 -2.061 22.123 1.00 95.00 124 LYS A O 1
ATOM 979 N N . GLU A 1 125 ? -6.909 -0.707 21.947 1.00 92.56 125 GLU A N 1
ATOM 980 C CA . GLU A 1 125 ? -6.681 -0.580 23.393 1.00 92.56 125 GLU A CA 1
ATOM 981 C C . GLU A 1 125 ? -7.887 0.032 24.135 1.00 92.56 125 GLU A C 1
ATOM 983 O O . GLU A 1 125 ? -8.266 -0.427 25.216 1.00 92.56 125 GLU A O 1
ATOM 988 N N . GLN A 1 126 ? -8.534 1.045 23.548 1.00 91.81 126 GLN A N 1
ATOM 989 C CA . GLN A 1 126 ? -9.743 1.660 24.111 1.00 91.81 126 GLN A CA 1
ATOM 990 C C . GLN A 1 126 ? -10.931 0.692 24.183 1.00 91.81 126 GLN A C 1
ATOM 992 O O . GLN A 1 126 ? -11.663 0.679 25.173 1.00 91.81 126 GLN A O 1
ATOM 997 N N . LEU A 1 127 ? -11.123 -0.131 23.154 1.00 89.81 127 LEU A N 1
ATOM 998 C CA . LEU A 1 127 ? -12.168 -1.155 23.145 1.00 89.81 127 LEU A CA 1
ATOM 999 C C . LEU A 1 127 ? -11.883 -2.237 24.192 1.00 89.81 127 LEU A C 1
ATOM 1001 O O . LEU A 1 127 ? -12.766 -2.573 24.981 1.00 89.81 127 LEU A O 1
ATOM 1005 N N . THR A 1 128 ? -10.636 -2.709 24.273 1.00 84.94 128 THR A N 1
ATOM 1006 C CA . THR A 1 128 ? -10.224 -3.705 25.270 1.00 84.94 128 THR A CA 1
ATOM 1007 C C . THR A 1 128 ? -10.411 -3.189 26.698 1.00 84.94 128 THR A C 1
ATOM 1009 O O . THR A 1 128 ? -10.989 -3.894 27.521 1.00 84.94 128 THR A O 1
ATOM 1012 N N . ARG A 1 129 ? -10.021 -1.940 27.012 1.00 83.38 129 ARG A N 1
ATOM 1013 C CA . ARG A 1 129 ? -10.249 -1.381 28.363 1.00 83.38 129 ARG A CA 1
ATOM 1014 C C . ARG A 1 129 ? -11.737 -1.212 28.689 1.00 83.38 129 ARG A C 1
ATOM 1016 O O . ARG A 1 129 ? -12.122 -1.369 29.845 1.00 83.38 129 ARG A O 1
ATOM 1023 N N . ALA A 1 130 ? -12.565 -0.860 27.702 1.00 78.00 130 ALA A N 1
ATOM 1024 C CA . ALA A 1 130 ? -13.995 -0.634 27.905 1.00 78.00 130 ALA A CA 1
ATOM 1025 C C . ALA A 1 130 ? -14.741 -1.952 28.157 1.00 78.00 130 ALA A C 1
ATOM 1027 O O . ALA A 1 130 ? -15.659 -1.988 28.974 1.00 78.00 130 ALA A O 1
ATOM 1028 N N . SER A 1 131 ? -14.298 -3.040 27.521 1.00 64.69 131 SER A N 1
ATOM 1029 C CA . SER A 1 131 ? -14.842 -4.386 27.717 1.00 64.69 131 SER A CA 1
ATOM 1030 C C . SER A 1 131 ? -14.536 -4.988 29.097 1.00 64.69 131 SER A C 1
ATOM 1032 O O . SER A 1 131 ? -15.195 -5.946 29.491 1.00 64.69 131 SER A O 1
ATOM 1034 N N . CYS A 1 132 ? -13.561 -4.455 29.842 1.00 54.09 132 CYS A N 1
ATOM 1035 C CA . CYS A 1 132 ? -13.142 -4.982 31.145 1.00 54.09 132 CYS A CA 1
ATOM 1036 C C . CYS A 1 132 ? -13.869 -4.354 32.345 1.00 54.09 132 CYS A C 1
ATOM 1038 O O . CYS A 1 132 ? -13.350 -4.442 33.453 1.00 54.09 132 CYS A O 1
ATOM 1040 N N . ARG A 1 133 ? -15.027 -3.697 32.180 1.00 52.22 133 ARG A N 1
ATOM 1041 C CA . ARG A 1 133 ? -15.806 -3.212 33.334 1.00 52.22 133 ARG A CA 1
ATOM 1042 C C . ARG A 1 133 ? -16.664 -4.343 33.916 1.00 52.22 133 ARG A C 1
ATOM 1044 O O . ARG A 1 133 ? -17.652 -4.707 33.284 1.00 52.22 133 ARG A O 1
ATOM 1051 N N . PRO A 1 134 ? -16.350 -4.871 35.116 1.00 49.66 134 PRO A N 1
ATOM 1052 C CA . PRO A 1 134 ? -17.250 -5.748 35.846 1.00 49.66 134 PRO A CA 1
ATOM 1053 C C . PRO A 1 134 ? -18.256 -4.839 36.557 1.00 49.66 134 PRO A C 1
ATOM 1055 O O . PRO A 1 134 ? -17.968 -4.273 37.609 1.00 49.66 134 PRO A O 1
ATOM 1058 N N . GLY A 1 135 ? -19.397 -4.607 35.919 1.00 54.78 135 GLY A N 1
ATOM 1059 C CA . GLY A 1 135 ? -20.499 -3.837 36.483 1.00 54.78 135 GLY A CA 1
ATOM 1060 C C . GLY A 1 135 ? -21.797 -4.609 36.302 1.00 54.78 135 GLY A C 1
ATOM 1061 O O . GLY A 1 135 ? -22.242 -4.779 35.174 1.00 54.78 135 GLY A O 1
ATOM 1062 N N . ASP A 1 136 ? -22.358 -5.038 37.430 1.00 50.78 136 ASP A N 1
ATOM 1063 C CA . ASP A 1 136 ? -23.623 -5.750 37.644 1.00 50.78 136 ASP A CA 1
ATOM 1064 C C . ASP A 1 136 ? -23.696 -7.245 37.284 1.00 50.78 136 ASP A C 1
ATOM 1066 O O . ASP A 1 136 ? -23.968 -7.652 36.155 1.00 50.78 136 ASP A O 1
ATOM 1070 N N . ASP A 1 137 ? -23.657 -8.062 38.345 1.00 57.09 137 ASP A N 1
ATOM 1071 C CA . ASP A 1 137 ? -24.001 -9.496 38.434 1.00 57.09 137 ASP A CA 1
ATOM 1072 C C . ASP A 1 137 ? -25.459 -9.843 38.031 1.00 57.09 137 ASP A C 1
ATOM 1074 O O . ASP A 1 137 ? -25.959 -10.937 38.307 1.00 57.09 137 ASP A O 1
ATOM 1078 N N . THR A 1 138 ? -26.164 -8.930 37.356 1.00 58.50 138 THR A N 1
ATOM 1079 C CA . THR A 1 138 ? -27.511 -9.155 36.797 1.00 58.50 138 THR A CA 1
ATOM 1080 C C . THR A 1 138 ? -27.526 -9.086 35.265 1.00 58.50 138 THR A C 1
ATOM 1082 O O . THR A 1 138 ? -28.547 -9.386 34.641 1.00 58.50 138 THR A O 1
ATOM 1085 N N . ALA A 1 139 ? -26.408 -8.726 34.626 1.00 57.88 139 ALA A N 1
ATOM 1086 C CA . ALA A 1 139 ? -26.320 -8.709 33.174 1.00 57.88 139 ALA A CA 1
ATOM 1087 C C . ALA A 1 139 ? -26.345 -10.148 32.612 1.00 57.88 139 ALA A C 1
ATOM 1089 O O . ALA A 1 139 ? -25.658 -11.027 33.144 1.00 57.88 139 ALA A O 1
ATOM 1090 N N . PRO A 1 140 ? -27.123 -10.431 31.543 1.00 63.56 140 PRO A N 1
ATOM 1091 C CA . PRO A 1 140 ? -26.973 -11.678 30.807 1.00 63.56 140 PRO A CA 1
ATOM 1092 C C . PRO A 1 140 ? -25.521 -11.760 30.376 1.00 63.56 140 PRO A C 1
ATOM 1094 O O . PRO A 1 140 ? -24.997 -10.822 29.776 1.00 63.56 140 PRO A O 1
ATOM 1097 N N . ILE A 1 141 ? -24.858 -12.848 30.735 1.00 74.19 141 ILE A N 1
ATOM 1098 C CA . ILE A 1 141 ? -23.442 -12.920 30.467 1.00 74.19 141 ILE A CA 1
ATOM 1099 C C . ILE A 1 141 ? -23.300 -13.360 29.009 1.00 74.19 141 ILE A C 1
ATOM 1101 O O . ILE A 1 141 ? -23.920 -14.333 28.562 1.00 74.19 141 ILE A O 1
ATOM 1105 N N . VAL A 1 142 ? -22.574 -12.551 28.247 1.00 84.12 142 VAL A N 1
ATOM 1106 C CA . VAL A 1 142 ? -22.411 -12.697 26.804 1.00 84.12 142 VAL A CA 1
ATOM 1107 C C . VAL A 1 142 ? -20.933 -12.890 26.525 1.00 84.12 142 VAL A C 1
ATOM 1109 O O . VAL A 1 142 ? -20.123 -12.055 26.921 1.00 84.12 142 VAL A O 1
ATOM 1112 N N . SER A 1 143 ? -20.577 -13.976 25.846 1.00 81.00 143 SER A N 1
ATOM 1113 C CA . SER A 1 143 ? -19.235 -14.156 25.294 1.00 81.00 143 SER A CA 1
ATOM 1114 C C . SER A 1 143 ? -19.299 -14.098 23.772 1.00 81.00 143 SER A C 1
ATOM 1116 O O . SER A 1 143 ? -20.266 -14.548 23.159 1.00 81.00 143 SER A O 1
ATOM 1118 N N . ALA A 1 144 ? -18.277 -13.513 23.155 1.00 88.81 144 ALA A N 1
ATOM 1119 C CA . ALA A 1 144 ? -18.120 -13.494 21.709 1.00 88.81 144 ALA A CA 1
ATOM 1120 C C . ALA A 1 144 ? -16.764 -14.100 21.348 1.00 88.81 144 ALA A C 1
ATOM 1122 O O . ALA A 1 144 ? -15.751 -13.771 21.962 1.00 88.81 144 ALA A O 1
ATOM 1123 N N . THR A 1 145 ? -16.752 -14.994 20.363 1.00 86.88 145 THR A N 1
ATOM 1124 C CA . THR A 1 145 ? -15.535 -15.642 19.860 1.00 86.88 145 THR A CA 1
ATOM 1125 C C . THR A 1 145 ? -15.499 -15.543 18.342 1.00 86.88 145 THR A C 1
ATOM 1127 O O . THR A 1 145 ? -16.484 -15.845 17.667 1.00 86.88 145 THR A O 1
ATOM 1130 N N . CYS A 1 146 ? -14.376 -15.067 17.803 1.00 85.94 146 CYS A N 1
ATOM 1131 C CA . CYS A 1 146 ? -14.163 -14.993 16.361 1.00 85.94 146 CYS A CA 1
ATOM 1132 C C . CYS A 1 146 ? -13.904 -16.403 15.830 1.00 85.94 146 CYS A C 1
ATOM 1134 O O . CYS A 1 146 ? -13.017 -17.091 16.334 1.00 85.94 146 CYS A O 1
ATOM 1136 N N . LEU A 1 147 ? -14.675 -16.825 14.830 1.00 88.50 147 LEU A N 1
ATOM 1137 C CA . LEU A 1 147 ? -14.483 -18.124 14.184 1.00 88.50 147 LEU A CA 1
ATOM 1138 C C . LEU A 1 147 ? -13.602 -18.002 12.933 1.00 88.50 147 LEU A C 1
ATOM 1140 O O . LEU A 1 147 ? -12.874 -18.936 12.607 1.00 88.50 147 LEU A O 1
ATOM 1144 N N . ASN A 1 148 ? -13.651 -16.853 12.250 1.00 86.06 148 ASN A N 1
ATOM 1145 C CA . ASN A 1 148 ? -12.851 -16.502 11.072 1.00 86.06 148 ASN A CA 1
ATOM 1146 C C . ASN A 1 148 ? -12.982 -14.985 10.780 1.00 86.06 148 ASN A C 1
ATOM 1148 O O . ASN A 1 148 ? -13.580 -14.249 11.566 1.00 86.06 148 ASN A O 1
ATOM 1152 N N . ASP A 1 149 ? -12.446 -14.515 9.648 1.00 88.75 149 ASP A N 1
ATOM 1153 C CA . ASP A 1 149 ? -12.417 -13.086 9.277 1.00 88.75 149 ASP A CA 1
ATOM 1154 C C . ASP A 1 149 ? -13.803 -12.468 9.007 1.00 88.75 149 ASP A C 1
ATOM 1156 O O . ASP A 1 149 ? -13.920 -11.249 8.867 1.00 88.75 149 ASP A O 1
ATOM 1160 N N . ARG A 1 150 ? -14.860 -13.284 8.886 1.00 90.50 150 ARG A N 1
ATOM 1161 C CA . ARG A 1 150 ? -16.215 -12.825 8.524 1.00 90.50 150 ARG A CA 1
ATOM 1162 C C . ARG A 1 150 ? -17.313 -13.267 9.488 1.00 90.50 150 ARG A C 1
ATOM 1164 O O . ARG A 1 150 ? -18.428 -12.764 9.380 1.00 90.50 150 ARG A O 1
ATOM 1171 N N . GLU A 1 151 ? -17.028 -14.169 10.420 1.00 91.19 151 GLU A N 1
ATOM 1172 C CA . GLU A 1 151 ? -18.030 -14.771 11.296 1.00 91.19 151 GLU A CA 1
ATOM 1173 C C . GLU A 1 151 ? -17.612 -14.702 12.765 1.00 91.19 151 GLU A C 1
ATOM 1175 O O . GLU A 1 151 ? -16.475 -14.991 13.157 1.00 91.19 151 GLU A O 1
ATOM 1180 N N . ILE A 1 152 ? -18.584 -14.344 13.602 1.00 93.00 152 ILE A N 1
ATOM 1181 C CA . ILE A 1 152 ? -18.436 -14.236 15.051 1.00 93.00 152 ILE A CA 1
ATOM 1182 C C . ILE A 1 152 ? -19.548 -15.057 15.696 1.00 93.00 152 ILE A C 1
ATOM 1184 O O . ILE A 1 152 ? -20.720 -14.928 15.341 1.00 93.00 152 ILE A O 1
ATOM 1188 N N . MET A 1 153 ? -19.185 -15.881 16.673 1.00 86.94 153 MET A N 1
ATOM 1189 C CA . MET A 1 153 ? -20.125 -16.635 17.492 1.00 86.94 153 MET A CA 1
ATOM 1190 C C . MET A 1 153 ? -20.376 -15.893 18.799 1.00 86.94 153 MET A C 1
ATOM 1192 O O . MET A 1 153 ? -19.433 -15.596 19.533 1.00 86.94 153 MET A O 1
ATOM 1196 N N . VAL A 1 154 ? -21.647 -15.628 19.102 1.00 92.06 154 VAL A N 1
ATOM 1197 C CA . VAL A 1 154 ? -22.075 -14.955 20.334 1.00 92.06 154 VAL A CA 1
ATOM 1198 C C . VAL A 1 154 ? -22.875 -15.933 21.190 1.00 92.06 154 VAL A C 1
ATOM 1200 O O . VAL A 1 154 ? -23.922 -16.424 20.768 1.00 92.06 154 VAL A O 1
ATOM 1203 N N . GLN A 1 155 ? -22.386 -16.225 22.391 1.00 87.88 155 GLN A N 1
ATOM 1204 C CA . GLN A 1 155 ? -23.019 -17.135 23.338 1.00 87.88 155 GLN A CA 1
ATOM 1205 C C . GLN A 1 155 ? -23.652 -16.346 24.486 1.00 87.88 155 GLN A C 1
ATOM 1207 O O . GLN A 1 155 ? -23.003 -15.518 25.120 1.00 87.88 155 GLN A O 1
ATOM 1212 N N . PHE A 1 156 ? -24.925 -16.633 24.766 1.00 87.94 156 PHE A N 1
ATOM 1213 C CA . PHE A 1 156 ? -25.712 -15.980 25.813 1.00 87.94 156 PHE A CA 1
ATOM 1214 C C . PHE A 1 156 ? -26.054 -16.984 26.909 1.00 87.94 156 PHE A C 1
ATOM 1216 O O . PHE A 1 156 ? -26.658 -18.021 26.631 1.00 87.94 156 PHE A O 1
ATOM 1223 N N . TYR A 1 157 ? -25.735 -16.660 28.160 1.00 77.44 157 TYR A N 1
ATOM 1224 C CA . TYR A 1 157 ? -26.139 -17.457 29.311 1.00 77.44 157 TYR A CA 1
ATOM 1225 C C . TYR A 1 157 ? -26.915 -16.617 30.323 1.00 77.44 157 TYR A C 1
ATOM 1227 O O . TYR A 1 157 ? -26.559 -15.489 30.664 1.00 77.44 157 TYR A O 1
ATOM 1235 N N . LYS A 1 158 ? -28.028 -17.184 30.797 1.00 78.62 158 LYS A N 1
ATOM 1236 C CA . LYS A 1 158 ? -28.869 -16.611 31.850 1.00 78.62 158 LYS A CA 1
ATOM 1237 C C . LYS A 1 158 ? -28.844 -17.552 33.044 1.00 78.62 158 LYS A C 1
ATOM 1239 O O . LYS A 1 158 ? -29.142 -18.737 32.905 1.00 78.62 158 LYS A O 1
ATOM 1244 N N . LYS A 1 159 ? -28.504 -17.030 34.222 1.00 68.50 159 LYS A N 1
ATOM 1245 C CA . LYS A 1 159 ? -28.576 -17.800 35.464 1.00 68.50 159 LYS A CA 1
ATOM 1246 C C . LYS A 1 159 ? -30.046 -18.004 35.829 1.00 68.50 159 LYS A C 1
ATOM 1248 O O . LYS A 1 159 ? -30.794 -17.039 35.966 1.00 68.50 159 LYS A O 1
ATOM 1253 N N . ALA A 1 160 ? -30.468 -19.257 35.972 1.00 73.00 160 ALA A N 1
ATOM 1254 C CA . ALA A 1 160 ? -31.811 -19.569 36.442 1.00 73.00 160 ALA A CA 1
ATOM 1255 C C . ALA A 1 160 ? -31.944 -19.144 37.913 1.00 73.00 160 ALA A C 1
ATOM 1257 O O . ALA A 1 160 ? -31.287 -19.707 38.790 1.00 73.00 160 ALA A O 1
ATOM 1258 N N . VAL A 1 161 ? -32.791 -18.151 38.188 1.00 72.00 161 VAL A N 1
ATOM 1259 C CA . VAL A 1 161 ? -33.157 -17.774 39.557 1.00 72.00 161 VAL A CA 1
ATOM 1260 C C . VAL A 1 161 ? -34.217 -18.763 40.038 1.00 72.00 161 VAL A C 1
ATOM 1262 O O . VAL A 1 161 ? -35.346 -18.752 39.547 1.00 72.00 161 VAL A O 1
ATOM 1265 N N . ARG A 1 162 ? -33.871 -19.643 40.986 1.00 73.19 162 ARG A N 1
ATOM 1266 C CA . ARG A 1 162 ? -34.890 -20.416 41.710 1.00 73.19 162 ARG A CA 1
ATOM 1267 C C . ARG A 1 162 ? -35.613 -19.452 42.645 1.00 73.19 162 ARG A C 1
ATOM 1269 O O . ARG A 1 162 ? -34.975 -18.827 43.484 1.00 73.19 162 ARG A O 1
ATOM 1276 N N . LYS A 1 163 ? -36.933 -19.324 42.496 1.00 64.56 163 LYS A N 1
ATOM 1277 C CA . LYS A 1 163 ? -37.766 -18.656 43.499 1.00 64.56 163 LYS A CA 1
ATOM 1278 C C . LYS A 1 163 ? -37.785 -19.548 44.739 1.00 64.56 163 LYS A C 1
ATOM 1280 O O . LYS A 1 163 ? -38.416 -20.602 44.709 1.00 64.56 163 LYS A O 1
ATOM 1285 N N . GLU A 1 164 ? -37.069 -19.170 45.792 1.00 68.94 164 GLU A N 1
ATOM 1286 C CA . GLU A 1 164 ? -37.322 -19.753 47.109 1.00 68.94 164 GLU A CA 1
ATOM 1287 C C . GLU A 1 164 ? -38.701 -19.277 47.566 1.00 68.94 164 GLU A C 1
ATOM 1289 O O . GLU A 1 164 ? -38.966 -18.075 47.612 1.00 68.94 164 GLU A O 1
ATOM 1294 N N . ALA A 1 165 ? -39.605 -20.222 47.835 1.00 71.38 165 ALA A N 1
ATOM 1295 C CA . ALA A 1 165 ? -40.870 -19.906 48.481 1.00 71.38 165 ALA A CA 1
ATOM 1296 C C . ALA A 1 165 ? -40.550 -19.293 49.845 1.00 71.38 165 ALA A C 1
ATOM 1298 O O . ALA A 1 165 ? -39.761 -19.858 50.610 1.00 71.38 165 ALA A O 1
ATOM 1299 N N . THR A 1 166 ? -41.123 -18.129 50.144 1.00 73.12 166 THR A N 1
ATOM 1300 C CA . THR A 1 166 ? -40.873 -17.505 51.439 1.00 73.12 166 THR A CA 1
ATOM 1301 C C . THR A 1 166 ? -41.467 -18.390 52.531 1.00 73.12 166 THR A C 1
ATOM 1303 O O . THR A 1 166 ? -42.437 -19.117 52.308 1.00 73.12 166 THR A O 1
ATOM 1306 N N . ASN A 1 167 ? -40.898 -18.344 53.739 1.00 73.88 167 ASN A N 1
ATOM 1307 C CA . ASN A 1 167 ? -41.420 -19.113 54.873 1.00 73.88 167 ASN A CA 1
ATOM 1308 C C . ASN A 1 167 ? -42.930 -18.850 55.061 1.00 73.88 167 ASN A C 1
ATOM 1310 O O . ASN A 1 167 ? -43.690 -19.779 55.299 1.00 73.88 167 ASN A O 1
ATOM 1314 N N . ASN A 1 168 ? -43.385 -17.619 54.804 1.00 77.88 168 ASN A N 1
ATOM 1315 C CA . ASN A 1 168 ? -44.796 -17.238 54.854 1.00 77.88 168 ASN A CA 1
ATOM 1316 C C . ASN A 1 168 ? -45.672 -17.997 53.845 1.00 77.88 168 ASN A C 1
ATOM 1318 O O . ASN A 1 168 ? -46.757 -18.439 54.218 1.00 77.88 168 ASN A O 1
ATOM 1322 N N . ASP A 1 169 ? -45.199 -18.214 52.615 1.00 80.88 169 ASP A N 1
ATOM 1323 C CA . ASP A 1 169 ? -45.928 -18.985 51.595 1.00 80.88 169 ASP A CA 1
ATOM 1324 C C . ASP A 1 169 ? -46.100 -20.447 52.035 1.00 80.88 169 ASP A C 1
ATOM 1326 O O . ASP A 1 169 ? -47.167 -21.046 51.887 1.00 80.88 169 ASP A O 1
ATOM 1330 N N . VAL A 1 170 ? -45.059 -21.009 52.657 1.00 81.62 170 VAL A N 1
ATOM 1331 C CA . VAL A 1 170 ? -45.079 -22.374 53.201 1.00 81.62 170 VAL A CA 1
ATOM 1332 C C . VAL A 1 170 ? -46.016 -22.478 54.409 1.00 81.62 170 VAL A C 1
ATOM 1334 O O . VAL A 1 170 ? -46.740 -23.467 54.541 1.00 81.62 170 VAL A O 1
ATOM 1337 N N . GLN A 1 171 ? -46.041 -21.469 55.285 1.00 81.69 171 GLN A N 1
ATOM 1338 C CA . GLN A 1 171 ? -46.956 -21.439 56.432 1.00 81.69 171 GLN A CA 1
ATOM 1339 C C . GLN A 1 171 ? -48.415 -21.267 55.996 1.00 81.69 171 GLN A C 1
ATOM 1341 O O . GLN A 1 171 ? -49.291 -21.941 56.537 1.00 81.69 171 GLN A O 1
ATOM 1346 N N . MET A 1 172 ? -48.682 -20.425 54.994 1.00 84.69 172 MET A N 1
ATOM 1347 C CA . MET A 1 172 ? -50.029 -20.220 54.458 1.00 84.69 172 MET A CA 1
ATOM 1348 C C . MET A 1 172 ? -50.567 -21.505 53.816 1.00 84.69 172 MET A C 1
ATOM 1350 O O . MET A 1 172 ? -51.679 -21.923 54.130 1.00 84.69 172 MET A O 1
ATOM 1354 N N . ALA A 1 173 ? -49.742 -22.205 53.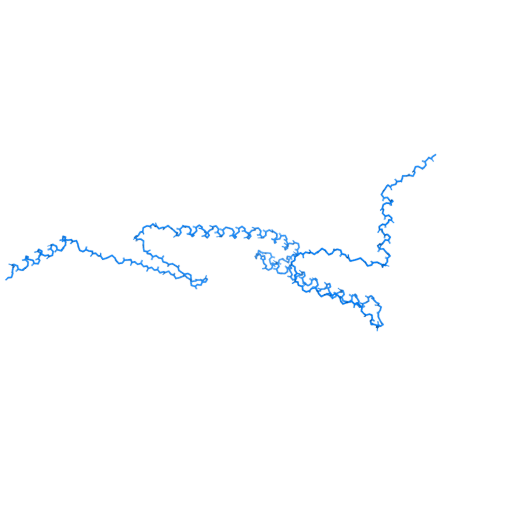029 1.00 88.88 173 ALA A N 1
ATOM 1355 C CA . ALA A 1 173 ? -50.108 -23.496 52.447 1.00 88.88 173 ALA A CA 1
ATOM 1356 C C . ALA A 1 173 ? -50.375 -24.576 53.514 1.00 88.88 173 ALA A C 1
ATOM 1358 O O . ALA A 1 173 ? -51.302 -25.377 53.380 1.00 88.88 173 ALA A O 1
ATOM 1359 N N . ARG A 1 174 ? -49.599 -24.593 54.610 1.00 89.38 174 ARG A N 1
ATOM 1360 C CA . ARG A 1 174 ? -49.839 -25.497 55.751 1.00 89.38 174 ARG A CA 1
ATOM 1361 C C . ARG A 1 174 ? -51.142 -25.178 56.479 1.00 89.38 174 ARG A C 1
ATOM 1363 O O . ARG A 1 174 ? -51.869 -26.103 56.840 1.00 89.38 174 ARG A O 1
ATOM 1370 N N . MET A 1 175 ? -51.446 -23.897 56.682 1.00 89.00 175 MET A N 1
ATOM 1371 C CA . MET A 1 175 ? -52.684 -23.459 57.330 1.00 89.00 175 MET A CA 1
ATOM 1372 C C . MET A 1 175 ? -53.912 -23.790 56.473 1.00 89.00 175 MET A C 1
ATOM 1374 O O . MET A 1 175 ? -54.899 -24.308 56.994 1.00 89.00 175 MET A O 1
ATOM 1378 N N . GLU A 1 176 ? -53.830 -23.578 55.159 1.00 90.19 176 GLU A N 1
ATOM 1379 C CA . GLU A 1 176 ? -54.888 -23.939 54.213 1.00 90.19 176 GLU A CA 1
ATOM 1380 C C . GLU A 1 176 ? -55.132 -25.456 54.194 1.00 90.19 176 GLU A C 1
ATOM 1382 O O . GLU A 1 176 ? -56.276 -25.908 54.293 1.00 90.19 176 GLU A O 1
ATOM 1387 N N . ALA A 1 177 ? -54.063 -26.261 54.157 1.00 90.75 177 ALA A N 1
ATOM 1388 C CA . ALA A 1 177 ? -54.164 -27.718 54.219 1.00 90.75 177 ALA A CA 1
ATOM 1389 C C . ALA A 1 177 ? -54.802 -28.200 55.536 1.00 90.75 177 ALA A C 1
ATOM 1391 O O . ALA A 1 177 ? -55.656 -29.091 55.520 1.00 90.75 177 ALA A O 1
ATOM 1392 N N . ALA A 1 178 ? -54.442 -27.583 56.667 1.00 89.88 178 ALA A N 1
ATOM 1393 C CA . ALA A 1 178 ? -55.016 -27.894 57.974 1.00 89.88 178 ALA A CA 1
ATOM 1394 C C . ALA A 1 178 ? -56.508 -27.532 58.058 1.00 89.88 178 ALA A C 1
ATOM 1396 O O . ALA A 1 178 ? -57.301 -28.296 58.611 1.00 89.88 178 ALA A O 1
ATOM 1397 N N . MET A 1 179 ? -56.913 -26.401 57.473 1.00 87.69 179 MET A N 1
ATOM 1398 C CA . MET A 1 179 ? -58.314 -25.980 57.445 1.00 87.69 179 MET A CA 1
ATOM 1399 C C . MET A 1 179 ? -59.162 -26.919 56.580 1.00 87.69 179 MET A C 1
ATOM 1401 O O . MET A 1 179 ? -60.265 -27.299 56.967 1.00 87.69 179 MET A O 1
ATOM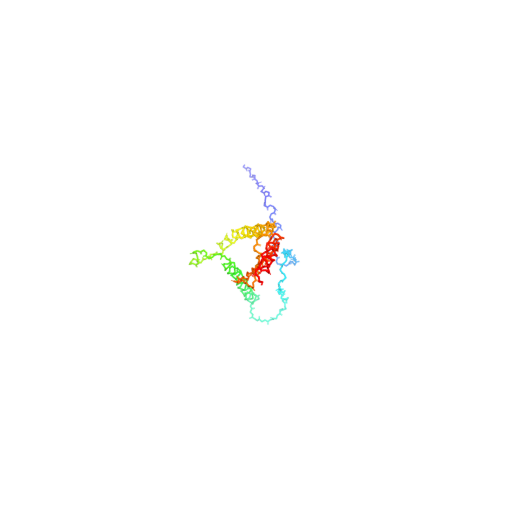 1405 N N . LYS A 1 180 ? -58.615 -27.375 55.448 1.00 87.06 180 LYS A N 1
ATOM 1406 C CA . LYS A 1 180 ? -59.287 -28.299 54.524 1.00 87.06 180 LYS A CA 1
ATOM 1407 C C . LYS A 1 180 ? -59.453 -29.710 55.098 1.00 87.06 180 LYS A C 1
ATOM 1409 O O . LYS A 1 180 ? -60.423 -30.388 54.768 1.00 87.06 180 LYS A O 1
ATOM 1414 N N . ALA A 1 181 ? -58.544 -30.141 55.973 1.00 83.81 181 ALA A N 1
ATOM 1415 C CA . ALA A 1 181 ? -58.620 -31.436 56.652 1.00 83.81 181 ALA A CA 1
ATOM 1416 C C . ALA A 1 181 ? -59.694 -31.495 57.754 1.00 83.81 181 ALA A C 1
ATOM 1418 O O . ALA A 1 181 ? -60.106 -32.584 58.130 1.00 83.81 181 ALA A O 1
ATOM 1419 N N . ARG A 1 182 ? -60.159 -30.347 58.263 1.00 75.50 182 ARG A N 1
ATOM 1420 C CA . ARG A 1 182 ? -61.132 -30.264 59.368 1.00 75.50 182 ARG A CA 1
ATOM 1421 C C . ARG A 1 182 ? -62.596 -30.189 58.909 1.00 75.50 182 ARG A C 1
ATOM 1423 O O . ARG A 1 182 ? -63.493 -30.187 59.744 1.00 75.50 182 ARG A O 1
ATOM 1430 N N . VAL A 1 183 ? -62.827 -30.099 57.598 1.00 71.81 183 VAL A N 1
ATOM 1431 C CA . VAL A 1 183 ? -64.158 -29.989 56.964 1.00 71.81 183 VAL A CA 1
ATOM 1432 C C . VAL A 1 183 ? -64.579 -31.309 56.280 1.00 71.81 183 VAL A C 1
ATOM 1434 O O . VAL A 1 183 ? -65.637 -31.378 55.662 1.00 71.81 183 VAL A O 1
ATOM 1437 N N . LYS A 1 184 ? -63.777 -32.374 56.402 1.00 55.06 184 LYS A N 1
ATOM 1438 C CA . LYS A 1 184 ? -64.145 -33.756 56.047 1.00 55.06 184 LYS A CA 1
ATOM 1439 C C . LYS A 1 184 ? -64.380 -34.570 57.309 1.00 55.06 184 LYS A C 1
ATOM 1441 O O . LYS A 1 184 ? -65.253 -35.457 57.242 1.00 55.06 184 LYS A O 1
#

Organism: Triticum turgidum subsp. durum (NCBI:txid4567)

pLDDT: mean 72.17, std 20.25, range [37.59, 98.25]

Sequence (184 aa):
MEHQMFNDPFTSSMSSLEAEIFSGGHHHPAPSLQWPGLDHDIPAAPAANNATSSGGPGSHRKMSHSAYERDSRKQLNEHYSNLRSLLPDDDHHTRKLNNPTIVSRVIKYIPELQKEVDGLEKKKEQLTRASCRPGDDTAPIVSATCLNDREIMVQFYKKAVRKEATNNDVQMARMEAAMKARVK